Protein AF-A0A7C6J620-F1 (afdb_monomer_lite)

Foldseek 3Di:
DPPPDDPDDDDDDPDQVAAAWWWKWFAAPVRKIKTWTWHGDSVVSHHDRNVRVVVLSVLLRGPDMDTDDTDHDDWDADPVGTPDDDDDGDTDMDIGDQDALLRQLVVQQVFAEAPPAQFDQDAPVNNVVSCVVPNPPQADDVPDGLCVRHRTTYAAFQSSSQNSCVVSVVDDDGAALVRQQVQFDWDPDDDFRWKFAAPVSRGIFTRRDPQKTWGLPGRVRGTHIDHDDNTDTITDGPPDDPPPRVVLVVQLVVQLVLCVVLVHDDPSSRSDCDPVVVVSVVVVLVVQPPVSVVVVVVVVVVVSNND

Structure (mmCIF, N/CA/C/O backbone):
data_AF-A0A7C6J620-F1
#
_entry.id   AF-A0A7C6J620-F1
#
loop_
_atom_site.group_PDB
_atom_site.id
_atom_site.type_symbol
_atom_site.label_atom_id
_atom_site.label_alt_id
_atom_site.label_comp_id
_atom_site.label_asym_id
_atom_site.label_entity_id
_atom_site.label_seq_id
_atom_site.pdbx_PDB_ins_code
_atom_site.Cartn_x
_atom_site.Cartn_y
_atom_site.Cartn_z
_atom_site.occupancy
_atom_site.B_iso_or_equiv
_atom_site.auth_seq_id
_atom_site.auth_comp_id
_atom_site.auth_asym_id
_atom_site.auth_atom_id
_atom_site.pdbx_PDB_model_num
ATOM 1 N N . MET A 1 1 ? -24.737 -9.736 15.164 1.00 38.38 1 MET A N 1
ATOM 2 C CA . MET A 1 1 ? -25.877 -8.857 14.814 1.00 38.38 1 MET A CA 1
ATOM 3 C C . MET A 1 1 ? -26.780 -9.577 13.822 1.00 38.38 1 MET A C 1
ATOM 5 O O . MET A 1 1 ? -26.258 -10.107 12.850 1.00 38.38 1 MET A O 1
ATOM 9 N N . GLN A 1 2 ? -28.098 -9.581 14.028 1.00 28.69 2 GLN A N 1
ATOM 10 C CA . GLN A 1 2 ? -29.083 -10.017 13.026 1.00 28.69 2 GLN A CA 1
ATOM 11 C C . GLN A 1 2 ? -30.143 -8.904 12.913 1.00 28.69 2 GLN A C 1
ATOM 13 O O . GLN A 1 2 ? -30.595 -8.373 13.922 1.00 28.69 2 GLN A O 1
ATOM 18 N N . ASN A 1 3 ? -30.484 -8.471 11.694 1.00 29.95 3 ASN A N 1
ATOM 19 C CA . ASN A 1 3 ? -31.481 -7.413 11.428 1.00 29.95 3 ASN A CA 1
ATOM 20 C C . ASN A 1 3 ? -31.229 -6.042 12.098 1.00 29.95 3 ASN A C 1
ATOM 22 O O . ASN A 1 3 ? -32.171 -5.373 12.518 1.00 29.95 3 ASN A O 1
ATOM 26 N N . GLY A 1 4 ? -29.971 -5.601 12.214 1.00 28.50 4 GLY A N 1
ATOM 27 C CA . GLY A 1 4 ? -29.650 -4.277 12.774 1.00 28.50 4 GLY A CA 1
ATOM 28 C C . GLY A 1 4 ? -29.909 -4.142 14.280 1.00 28.50 4 GLY A C 1
ATOM 29 O O . GLY A 1 4 ? -29.796 -3.046 14.823 1.00 28.50 4 GLY A O 1
ATOM 30 N N . LYS A 1 5 ? -30.221 -5.252 14.961 1.00 33.28 5 LYS A N 1
ATOM 31 C CA . LYS A 1 5 ? -30.246 -5.358 16.418 1.00 33.28 5 LYS A CA 1
ATOM 32 C C . LYS A 1 5 ? -29.046 -6.185 16.880 1.00 33.28 5 LYS A C 1
ATOM 34 O O . LYS A 1 5 ? -28.685 -7.207 16.284 1.00 33.28 5 LYS A O 1
ATOM 39 N N . VAL A 1 6 ? -28.378 -5.695 17.919 1.00 40.16 6 VAL A N 1
ATOM 40 C CA . VAL A 1 6 ? -27.352 -6.455 18.631 1.00 40.16 6 VAL A CA 1
ATOM 41 C C . VAL A 1 6 ? -28.088 -7.324 19.646 1.00 40.16 6 VAL A C 1
ATOM 43 O O . VAL A 1 6 ? -28.459 -6.841 20.711 1.00 40.16 6 VAL A O 1
ATOM 46 N N . ASP A 1 7 ? -28.329 -8.591 19.312 1.00 42.12 7 ASP A N 1
ATOM 47 C CA . ASP A 1 7 ? -28.778 -9.566 20.307 1.00 42.12 7 ASP A CA 1
ATOM 48 C C . ASP A 1 7 ? -27.575 -9.951 21.174 1.00 42.12 7 ASP A C 1
ATOM 50 O O . ASP A 1 7 ? -26.716 -10.744 20.780 1.00 42.12 7 ASP A O 1
ATOM 54 N N . LEU A 1 8 ? -27.475 -9.311 22.340 1.00 44.91 8 LEU A N 1
ATOM 55 C CA . LEU A 1 8 ? -26.492 -9.646 23.365 1.00 44.91 8 LEU A CA 1
ATOM 56 C C . LEU A 1 8 ? -26.997 -10.877 24.124 1.00 44.91 8 LEU A C 1
ATOM 58 O O . LEU A 1 8 ? -27.803 -10.773 25.047 1.00 44.91 8 LEU A O 1
ATOM 62 N N . TYR A 1 9 ? -26.530 -12.057 23.719 1.00 42.34 9 TYR A N 1
ATOM 63 C CA . TYR A 1 9 ? -26.738 -13.286 24.478 1.00 42.34 9 TYR A CA 1
ATOM 64 C C . TYR A 1 9 ? -25.714 -13.348 25.611 1.00 42.34 9 TYR A C 1
ATOM 66 O O . TYR A 1 9 ? -24.535 -13.618 25.389 1.00 42.34 9 TYR A O 1
ATOM 74 N N . TYR A 1 10 ? -26.164 -13.073 26.833 1.00 47.53 10 TYR A N 1
ATOM 75 C CA . TYR A 1 10 ? -25.329 -13.179 28.023 1.00 47.53 10 TYR A CA 1
ATOM 76 C C . TYR A 1 10 ? -25.344 -14.613 28.543 1.00 47.53 10 TYR A C 1
ATOM 78 O O . TYR A 1 10 ? -26.369 -15.096 29.021 1.00 47.53 10 TYR A O 1
ATOM 86 N N . VAL A 1 11 ? -24.191 -15.275 28.505 1.00 41.88 11 VAL A N 1
ATOM 87 C CA . VAL A 1 11 ? -23.954 -16.471 29.312 1.00 41.88 11 VAL A CA 1
ATOM 88 C C . VAL A 1 11 ? -23.074 -16.041 30.480 1.00 41.88 11 VAL A C 1
ATOM 90 O O . VAL A 1 11 ? -21.890 -15.766 30.308 1.00 41.88 11 VAL A O 1
ATOM 93 N N . PHE A 1 12 ? -23.677 -15.887 31.659 1.00 46.41 12 PHE A N 1
ATOM 94 C CA . PHE A 1 12 ? -22.960 -15.471 32.861 1.00 46.41 12 PHE A CA 1
ATOM 95 C C . PHE A 1 12 ? -22.169 -16.643 33.444 1.00 46.41 12 PHE A C 1
ATOM 97 O O . PHE A 1 12 ? -22.751 -17.577 33.991 1.00 46.41 12 PHE A O 1
ATOM 104 N N . PHE A 1 13 ? -20.844 -16.542 33.405 1.00 44.06 13 PHE A N 1
ATOM 105 C CA . PHE A 1 13 ? -19.951 -17.310 34.266 1.00 44.06 13 PHE A CA 1
ATOM 106 C C . PHE A 1 13 ? -19.026 -16.319 34.998 1.00 44.06 13 PHE A C 1
ATOM 108 O O . PHE A 1 13 ? -18.293 -15.573 34.357 1.00 44.06 13 PHE A O 1
ATOM 115 N N . GLY A 1 14 ? -19.073 -16.269 36.336 1.00 57.75 14 GLY A N 1
ATOM 116 C CA . GLY A 1 14 ? -18.131 -15.483 37.157 1.00 57.75 14 GLY A CA 1
ATOM 117 C C . GLY A 1 14 ? -18.431 -13.977 37.321 1.00 57.75 14 GLY A C 1
ATOM 118 O O . GLY A 1 14 ? -19.587 -13.555 37.351 1.00 57.75 14 GLY A O 1
ATOM 119 N N . ASN A 1 15 ? -17.375 -13.162 37.470 1.00 62.78 15 ASN A N 1
ATOM 120 C CA . ASN A 1 15 ? -17.379 -11.751 37.920 1.00 62.78 15 ASN A CA 1
ATOM 121 C C . ASN A 1 15 ? -17.913 -10.717 36.894 1.00 62.78 15 ASN A C 1
ATOM 123 O O . ASN A 1 15 ? -17.435 -9.582 36.836 1.00 62.78 15 ASN A O 1
ATOM 127 N N . GLY A 1 16 ? -18.907 -11.058 36.070 1.00 61.88 16 GLY A N 1
ATOM 128 C CA . GLY A 1 16 ? -19.370 -10.199 34.964 1.00 61.88 16 GLY A CA 1
ATOM 129 C C . GLY A 1 16 ? -19.988 -8.852 35.381 1.00 61.88 16 GLY A C 1
ATOM 130 O O . GLY A 1 16 ? -19.965 -7.894 34.608 1.00 61.88 16 GLY A O 1
ATOM 131 N N . GLY A 1 17 ? -20.519 -8.757 36.606 1.00 72.50 17 GLY A N 1
ATOM 132 C CA . GLY A 1 17 ? -21.096 -7.526 37.169 1.00 72.50 17 GLY A CA 1
ATOM 133 C C . GLY A 1 17 ? -20.099 -6.630 37.910 1.00 72.50 17 GLY A C 1
ATOM 134 O O . GLY A 1 17 ? -20.481 -5.568 38.398 1.00 72.50 17 GLY A O 1
ATOM 135 N N . VAL A 1 18 ? -18.837 -7.048 38.020 1.00 77.56 18 VAL A N 1
ATOM 136 C CA . VAL A 1 18 ? -17.802 -6.334 38.775 1.00 77.56 18 VAL A CA 1
ATOM 137 C C . VAL A 1 18 ? -17.004 -5.442 37.827 1.00 77.56 18 VAL A C 1
ATOM 139 O O . VAL A 1 18 ? -16.615 -5.875 36.739 1.00 77.56 18 VAL A O 1
ATOM 142 N N . LYS A 1 19 ? -16.767 -4.189 38.233 1.00 78.50 19 LYS A N 1
ATOM 143 C CA . LYS A 1 19 ? -15.827 -3.303 37.538 1.00 78.50 19 LYS A CA 1
ATOM 144 C C . LYS A 1 19 ? -14.412 -3.748 37.857 1.00 78.50 19 LYS A C 1
ATOM 146 O O . LYS A 1 19 ? -14.021 -3.685 39.016 1.00 78.50 19 LYS A O 1
ATOM 151 N N . ASP A 1 20 ? -13.704 -4.202 36.834 1.00 77.19 20 ASP A N 1
ATOM 152 C CA . ASP A 1 20 ? -12.364 -4.762 36.965 1.00 77.19 20 ASP A CA 1
ATOM 153 C C . ASP A 1 20 ? -11.560 -4.519 35.677 1.00 77.19 20 ASP A C 1
ATOM 155 O O . ASP A 1 20 ? -12.089 -3.990 34.687 1.00 77.19 20 ASP A O 1
ATOM 159 N N . ALA A 1 21 ? -10.281 -4.889 35.691 1.00 79.44 21 ALA A N 1
ATOM 160 C CA . ALA A 1 21 ? -9.461 -5.004 34.503 1.00 79.44 21 ALA A CA 1
ATOM 161 C C . ALA A 1 21 ? -10.091 -6.008 33.531 1.00 79.44 21 ALA A C 1
ATOM 163 O O . ALA A 1 21 ? -10.629 -7.038 33.948 1.00 79.44 21 ALA A O 1
ATOM 164 N N . ARG A 1 22 ? -10.030 -5.700 32.234 1.00 79.38 22 ARG A N 1
ATOM 165 C CA . ARG A 1 22 ? -10.582 -6.532 31.161 1.00 79.38 22 ARG A CA 1
ATOM 166 C C . ARG A 1 22 ? -9.678 -6.536 29.943 1.00 79.38 22 ARG A C 1
ATOM 168 O O . ARG A 1 22 ? -8.996 -5.555 29.657 1.00 79.38 22 ARG A O 1
ATOM 175 N N . SER A 1 23 ? -9.780 -7.575 29.133 1.00 79.81 23 SER A N 1
ATOM 176 C CA . SER A 1 23 ? -9.292 -7.554 27.760 1.00 79.81 23 SER A CA 1
ATOM 177 C C . SER A 1 23 ? -10.346 -8.069 26.800 1.00 79.81 23 SER A C 1
ATOM 179 O O . SER A 1 23 ? -11.108 -8.969 27.126 1.00 79.81 23 SER A O 1
ATOM 181 N N . ALA A 1 24 ? -10.376 -7.505 25.600 1.00 79.81 24 ALA A N 1
ATOM 182 C CA . ALA A 1 24 ? -11.230 -7.996 24.534 1.00 79.81 24 ALA A CA 1
ATOM 183 C C . ALA A 1 24 ? -10.511 -7.953 23.191 1.00 79.81 24 ALA A C 1
ATOM 185 O O . ALA A 1 24 ? -9.638 -7.114 22.944 1.00 79.81 24 ALA A O 1
ATOM 186 N N . LEU A 1 25 ? -10.918 -8.856 22.309 1.00 79.44 25 LEU A N 1
ATOM 187 C CA . LEU A 1 25 ? -10.550 -8.840 20.904 1.00 79.44 25 LEU A CA 1
ATOM 188 C C . LEU A 1 25 ? -11.814 -8.591 20.090 1.00 79.44 25 LEU A C 1
ATOM 190 O O . LEU A 1 25 ? -12.751 -9.381 20.131 1.00 79.44 25 LEU A O 1
ATOM 194 N N . GLY A 1 26 ? -11.831 -7.479 19.363 1.00 77.56 26 GLY A N 1
ATOM 195 C CA . GLY A 1 26 ? -12.908 -7.083 18.465 1.00 77.56 26 GLY A CA 1
ATOM 196 C C . GLY A 1 26 ? -12.511 -7.215 16.998 1.00 77.56 26 GLY A C 1
ATOM 197 O O . GLY A 1 26 ? -11.345 -7.054 16.645 1.00 77.56 26 GLY A O 1
ATOM 198 N N . GLN A 1 27 ? -13.480 -7.471 16.125 1.00 72.38 27 GLN A N 1
ATOM 199 C CA . GLN A 1 27 ? -13.334 -7.398 14.675 1.00 72.38 27 GLN A CA 1
ATOM 200 C C . GLN A 1 27 ? -14.337 -6.393 14.107 1.00 72.38 27 GLN A C 1
ATOM 202 O O . GLN A 1 27 ? -15.545 -6.525 14.304 1.00 72.38 27 GLN A O 1
ATOM 207 N N . LEU A 1 28 ? -13.833 -5.401 13.376 1.00 73.31 28 LEU A N 1
ATOM 208 C CA . LEU A 1 28 ? -14.648 -4.430 12.646 1.00 73.31 28 LEU A CA 1
ATOM 209 C C . LEU A 1 28 ? -15.177 -5.037 11.340 1.00 73.31 28 LEU A C 1
ATOM 211 O O . LEU A 1 28 ? -14.570 -5.952 10.784 1.00 73.31 28 LEU A O 1
ATOM 215 N N . LYS A 1 29 ? -16.231 -4.441 10.771 1.00 65.81 29 LYS A N 1
ATOM 216 C CA . LYS A 1 29 ? -16.825 -4.841 9.477 1.00 65.81 29 LYS A CA 1
ATOM 217 C C . LYS A 1 29 ? -15.826 -4.966 8.317 1.00 65.81 29 LYS A C 1
ATOM 219 O O . LYS A 1 29 ? -16.028 -5.730 7.379 1.00 65.81 29 LYS A O 1
ATOM 224 N N . ASN A 1 30 ? -14.740 -4.196 8.352 1.00 57.34 30 ASN A N 1
ATOM 225 C CA . ASN A 1 30 ? -13.685 -4.235 7.335 1.00 57.34 30 ASN A CA 1
ATOM 226 C C . ASN A 1 30 ? -12.605 -5.3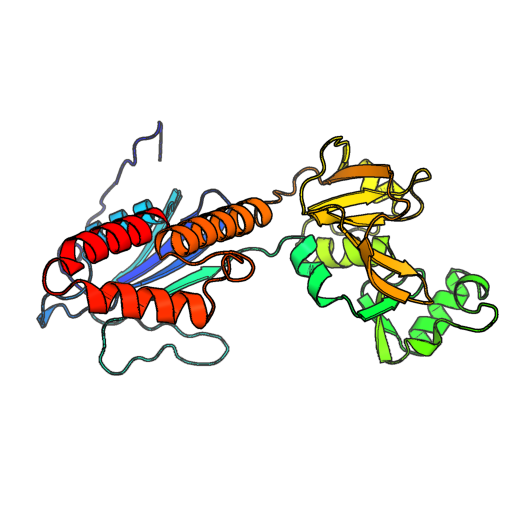05 7.586 1.00 57.34 30 ASN A C 1
ATOM 228 O O . ASN A 1 30 ? -11.597 -5.329 6.880 1.00 57.34 30 ASN A O 1
ATOM 232 N N . GLY A 1 31 ? -12.790 -6.161 8.592 1.00 59.72 31 GLY A N 1
ATOM 233 C CA . GLY A 1 31 ? -11.859 -7.218 8.974 1.00 59.72 31 GLY A CA 1
ATOM 234 C C . GLY A 1 31 ? -10.687 -6.757 9.843 1.00 59.72 31 GLY A C 1
ATOM 235 O O . GLY A 1 31 ? -9.858 -7.592 10.206 1.00 59.72 31 GLY A O 1
ATOM 236 N N . ASN A 1 32 ? -10.596 -5.469 10.195 1.00 66.81 32 ASN A N 1
ATOM 237 C CA . ASN A 1 32 ? -9.590 -4.992 11.145 1.00 66.81 32 ASN A CA 1
ATOM 238 C C . ASN A 1 32 ? -9.834 -5.595 12.527 1.00 66.81 32 ASN A C 1
ATOM 240 O O . ASN A 1 32 ? -10.980 -5.719 12.960 1.00 66.81 32 ASN A O 1
ATOM 244 N N . ILE A 1 33 ? -8.744 -5.908 13.223 1.00 70.44 33 ILE A N 1
ATOM 245 C CA . ILE A 1 33 ? -8.779 -6.453 14.576 1.00 70.44 33 ILE A CA 1
ATOM 246 C C . ILE A 1 33 ? -8.432 -5.342 15.561 1.00 70.44 33 ILE A C 1
ATOM 248 O O . ILE A 1 33 ? -7.454 -4.612 15.378 1.00 70.44 33 ILE A O 1
ATOM 252 N N . VAL A 1 34 ? -9.236 -5.220 16.607 1.00 71.62 34 VAL A N 1
ATOM 253 C CA . VAL A 1 34 ? -9.047 -4.276 17.701 1.00 71.62 34 VAL A CA 1
ATOM 254 C C . VAL A 1 34 ? -8.702 -5.071 18.950 1.00 71.62 34 VAL A C 1
ATOM 256 O O . VAL A 1 34 ? -9.470 -5.932 19.369 1.00 71.62 34 VAL A O 1
ATOM 259 N N . PHE A 1 35 ? -7.550 -4.782 19.545 1.00 74.56 35 PHE A N 1
ATOM 260 C CA . PHE A 1 35 ? -7.199 -5.283 20.870 1.00 74.56 35 PHE A CA 1
ATOM 261 C C . PHE A 1 35 ? -7.526 -4.209 21.894 1.00 74.56 35 PHE A C 1
ATOM 263 O O . PHE A 1 35 ? -7.050 -3.074 21.786 1.00 74.56 35 PHE A O 1
ATOM 270 N N . ILE A 1 36 ? -8.337 -4.583 22.872 1.00 74.31 36 ILE A N 1
ATOM 271 C CA . ILE A 1 36 ? -8.804 -3.712 23.939 1.00 74.31 36 ILE A CA 1
ATOM 272 C C . ILE A 1 36 ? -8.219 -4.239 25.237 1.00 74.31 36 ILE A C 1
ATOM 274 O O . ILE A 1 36 ? -8.373 -5.415 25.559 1.00 74.31 36 ILE A O 1
ATOM 278 N N . THR A 1 37 ? -7.571 -3.358 25.989 1.00 75.12 37 THR A N 1
ATOM 279 C CA . THR A 1 37 ? -7.190 -3.621 27.376 1.00 75.12 37 THR A CA 1
ATOM 280 C C . THR A 1 37 ? -7.729 -2.506 28.252 1.00 75.12 37 THR A C 1
ATOM 282 O O . THR A 1 37 ? -7.443 -1.327 28.028 1.00 75.12 37 THR A O 1
ATOM 285 N N . VAL A 1 38 ? -8.516 -2.900 29.240 1.00 72.06 38 VAL A N 1
ATOM 286 C CA . VAL A 1 38 ? -9.090 -2.067 30.283 1.00 72.06 38 VAL A CA 1
ATOM 287 C C . VAL A 1 38 ? -8.305 -2.353 31.548 1.00 72.06 38 VAL A C 1
ATOM 289 O O . VAL A 1 38 ? -8.227 -3.490 32.001 1.00 72.06 38 VAL A O 1
ATOM 292 N N . GLU A 1 39 ? -7.719 -1.317 32.118 1.00 73.00 39 GLU A N 1
ATOM 293 C CA . GLU A 1 39 ? -7.186 -1.387 33.469 1.00 73.00 39 GLU A CA 1
ATOM 294 C C . GLU A 1 39 ? -8.341 -1.269 34.470 1.00 73.00 39 GLU A C 1
ATOM 296 O O . GLU A 1 39 ? -9.301 -0.528 34.241 1.00 73.00 39 GLU A O 1
ATOM 301 N N . GLY A 1 40 ? -8.256 -1.985 35.583 1.00 69.62 40 GLY A N 1
ATOM 302 C CA . GLY A 1 40 ? -9.257 -1.933 36.634 1.00 69.62 40 GLY A CA 1
ATOM 303 C C . GLY A 1 40 ? -8.779 -2.615 37.904 1.00 69.62 40 GLY A C 1
ATOM 304 O O . GLY A 1 40 ? -7.707 -3.215 37.940 1.00 69.62 40 GLY A O 1
ATOM 305 N N . ASP A 1 41 ? -9.563 -2.425 38.952 1.00 69.62 41 ASP A N 1
ATOM 306 C CA . ASP A 1 41 ? -9.282 -2.862 40.312 1.00 69.62 41 ASP A CA 1
ATOM 307 C C . ASP A 1 41 ? -10.639 -3.065 40.989 1.00 69.62 41 ASP A C 1
ATOM 309 O O . ASP A 1 41 ? -11.353 -2.092 41.283 1.00 69.62 41 ASP A O 1
ATOM 313 N N . ASP A 1 42 ? -11.013 -4.326 41.192 1.00 66.38 42 ASP A N 1
ATOM 314 C CA . ASP A 1 42 ? -12.280 -4.711 41.809 1.00 66.38 42 ASP A CA 1
ATOM 315 C C . ASP A 1 42 ? -12.414 -4.179 43.247 1.00 66.38 42 ASP A C 1
ATOM 317 O O . ASP A 1 42 ? -13.511 -3.788 43.663 1.00 66.38 42 ASP A O 1
ATOM 321 N N . THR A 1 43 ? -11.298 -4.023 43.967 1.00 70.44 43 THR A N 1
ATOM 322 C CA . THR A 1 43 ? -11.262 -3.458 45.324 1.00 70.44 43 THR A CA 1
ATOM 323 C C . THR A 1 43 ? -11.604 -1.967 45.345 1.00 70.44 43 THR A C 1
ATOM 325 O O . THR A 1 43 ? -12.223 -1.479 46.294 1.00 70.44 43 THR A O 1
ATOM 328 N N . LYS A 1 44 ? -11.273 -1.237 44.272 1.00 69.94 44 LYS A N 1
ATOM 329 C CA . LYS A 1 44 ? -11.579 0.197 44.108 1.00 69.94 44 LYS A CA 1
ATOM 330 C C . LYS A 1 44 ? -12.796 0.459 43.222 1.00 69.94 44 LYS A C 1
ATOM 332 O O . LYS A 1 44 ? -13.133 1.623 42.993 1.00 69.94 44 LYS A O 1
ATOM 337 N N . LYS A 1 45 ? -13.465 -0.594 42.733 1.00 72.19 45 LYS A N 1
ATOM 338 C CA . LYS A 1 45 ? -14.570 -0.526 41.758 1.00 72.19 45 LYS A CA 1
ATOM 339 C C . LYS A 1 45 ? -14.192 0.248 40.485 1.00 72.19 45 LYS A C 1
ATOM 341 O O . LYS A 1 45 ? -15.019 0.974 39.926 1.00 72.19 45 LYS A O 1
ATOM 346 N N . GLN A 1 46 ? -12.942 0.125 40.042 1.00 74.50 46 GLN A N 1
ATOM 347 C CA . GLN A 1 46 ? -12.420 0.768 38.833 1.00 74.50 46 GLN A CA 1
ATOM 348 C C . GLN A 1 46 ? -12.315 -0.245 37.690 1.00 74.50 46 GLN A C 1
ATOM 350 O O . GLN A 1 46 ? -12.068 -1.421 37.925 1.00 74.50 46 GLN A O 1
ATOM 355 N N . GLY A 1 47 ? -12.497 0.207 36.448 1.00 75.62 47 GLY A N 1
ATOM 356 C CA . GLY A 1 47 ? -12.489 -0.645 35.255 1.00 75.62 47 GLY A CA 1
ATOM 357 C C . GLY A 1 47 ? -13.864 -0.758 34.604 1.00 75.62 47 GLY A C 1
ATOM 358 O O . GLY A 1 47 ? -14.686 0.158 34.711 1.00 75.62 47 GLY A O 1
ATOM 359 N N . MET A 1 48 ? -14.110 -1.871 33.916 1.00 80.50 48 MET A N 1
ATOM 360 C CA . MET A 1 48 ? -15.372 -2.134 33.222 1.00 80.50 48 MET A CA 1
ATOM 361 C C . MET A 1 48 ? -15.993 -3.443 33.695 1.00 80.50 48 MET A C 1
ATOM 363 O O . MET A 1 48 ? -15.314 -4.449 33.919 1.00 80.50 48 MET A O 1
ATOM 367 N N . THR A 1 49 ? -17.314 -3.435 33.815 1.00 82.25 49 THR A N 1
ATOM 368 C CA . THR A 1 49 ? -18.100 -4.672 33.794 1.00 82.25 49 THR A CA 1
ATOM 369 C C . THR A 1 49 ? -18.005 -5.327 32.412 1.00 82.25 49 THR A C 1
ATOM 371 O O . THR A 1 49 ? -17.741 -4.646 31.417 1.00 82.25 49 THR A O 1
ATOM 374 N N . SER A 1 50 ? -18.286 -6.631 32.302 1.00 76.81 50 SER A N 1
ATOM 375 C CA . SER A 1 50 ? -18.324 -7.299 30.986 1.00 76.81 50 SER A CA 1
ATOM 376 C C . SER A 1 50 ? -19.369 -6.665 30.053 1.00 76.81 50 SER A C 1
ATOM 378 O O . SER A 1 50 ? -19.197 -6.650 28.837 1.00 76.81 50 SER A O 1
ATOM 380 N N . LYS A 1 51 ? -20.434 -6.072 30.614 1.00 78.69 51 LYS A N 1
ATOM 381 C CA . LYS A 1 51 ? -21.435 -5.317 29.851 1.00 78.69 51 LYS A CA 1
ATOM 382 C C . LYS A 1 51 ? -20.877 -4.003 29.295 1.00 78.69 51 LYS A C 1
ATOM 384 O O . LYS A 1 51 ? -21.031 -3.754 28.105 1.00 78.69 51 LYS A O 1
ATOM 389 N N . GLU A 1 52 ? -20.209 -3.200 30.122 1.00 79.69 52 GLU A N 1
ATOM 390 C CA . GLU A 1 52 ? -19.578 -1.944 29.681 1.00 79.69 52 GLU A CA 1
ATOM 391 C C . GLU A 1 52 ? -18.475 -2.206 28.640 1.00 79.69 52 GLU A C 1
ATOM 393 O O . GLU A 1 52 ? -18.351 -1.456 27.675 1.00 79.69 52 GLU A O 1
ATOM 398 N N . LEU A 1 53 ? -17.722 -3.305 28.779 1.00 77.94 53 LEU A N 1
ATOM 399 C CA . LEU A 1 53 ? -16.742 -3.740 27.779 1.00 77.94 53 LEU A CA 1
ATOM 400 C C . LEU A 1 53 ? -17.408 -4.107 26.445 1.00 77.94 53 LEU A C 1
ATOM 402 O O . LEU A 1 53 ? -16.925 -3.703 25.387 1.00 77.94 53 LEU A O 1
ATOM 406 N N . ALA A 1 54 ? -18.520 -4.846 26.479 1.00 73.75 54 ALA A N 1
ATOM 407 C CA . ALA A 1 54 ? -19.274 -5.199 25.277 1.00 73.75 54 ALA A CA 1
ATOM 408 C C . ALA A 1 54 ? -19.856 -3.956 24.581 1.00 73.75 54 ALA A C 1
ATOM 410 O O . ALA A 1 54 ? -19.725 -3.811 23.366 1.00 73.75 54 ALA A O 1
ATOM 411 N N . GLU A 1 55 ? -20.440 -3.028 25.343 1.00 77.00 55 GLU A N 1
ATOM 412 C CA . GLU A 1 55 ? -20.939 -1.743 24.833 1.00 77.00 55 GLU A CA 1
ATOM 413 C C . GLU A 1 55 ? -19.806 -0.904 24.227 1.00 77.00 55 GLU A C 1
ATOM 415 O O . GLU A 1 55 ? -19.970 -0.319 23.154 1.00 77.00 55 GLU A O 1
ATOM 420 N N . PHE A 1 56 ? -18.626 -0.913 24.852 1.00 75.88 56 PHE A N 1
ATOM 421 C CA . PHE A 1 56 ? -17.439 -0.265 24.309 1.00 75.88 56 PHE A CA 1
ATOM 422 C C . PHE A 1 56 ? -16.990 -0.899 22.982 1.00 75.88 56 PHE A C 1
ATOM 424 O O . PHE A 1 56 ? -16.757 -0.173 22.016 1.00 75.88 56 PHE A O 1
ATOM 431 N N . CYS A 1 57 ? -16.951 -2.232 22.873 1.00 68.81 57 CYS A N 1
ATOM 432 C CA . CYS A 1 57 ? -16.648 -2.920 21.610 1.00 68.81 57 CYS A CA 1
ATOM 433 C C . CYS A 1 57 ? -17.636 -2.545 20.491 1.00 68.81 57 CYS A C 1
ATOM 435 O O . CYS A 1 57 ? -17.220 -2.304 19.357 1.00 68.81 57 CYS A O 1
ATOM 437 N N . VAL A 1 58 ? -18.934 -2.451 20.808 1.00 73.19 58 VAL A N 1
ATOM 438 C CA . VAL A 1 58 ? -19.969 -2.008 19.858 1.00 73.19 58 VAL A CA 1
ATOM 439 C C . VAL A 1 58 ? -19.748 -0.552 19.445 1.00 73.19 58 VAL A C 1
ATOM 441 O O . VAL A 1 58 ? -19.859 -0.246 18.260 1.00 73.19 58 VAL A O 1
ATOM 444 N N . SER A 1 59 ? -19.384 0.331 20.386 1.00 72.12 59 SER A N 1
ATOM 445 C CA . SER A 1 59 ? -19.090 1.743 20.091 1.00 72.12 59 SER A CA 1
ATOM 446 C C . SER A 1 59 ? -17.911 1.921 19.133 1.00 72.12 59 SER A C 1
ATOM 448 O O . SER A 1 59 ? -17.957 2.805 18.292 1.00 72.12 59 SER A O 1
ATOM 450 N N . LEU A 1 60 ? -16.924 1.019 19.184 1.00 65.50 60 LEU A N 1
ATOM 451 C CA . LEU A 1 60 ? -15.792 0.974 18.251 1.00 65.50 60 LEU A CA 1
ATOM 452 C C . LEU A 1 60 ? -16.156 0.391 16.871 1.00 65.50 60 LEU A C 1
ATOM 454 O O . LEU A 1 60 ? -15.295 0.263 16.004 1.00 65.50 60 LEU A O 1
ATOM 458 N N . GLY A 1 61 ? -17.408 -0.031 16.665 1.00 72.50 61 GLY A N 1
ATOM 459 C CA . GLY A 1 61 ? -17.879 -0.634 15.417 1.00 72.50 61 GLY A CA 1
ATOM 460 C C . GLY A 1 61 ? -17.524 -2.115 15.249 1.00 72.50 61 GLY A C 1
ATOM 461 O O . GLY A 1 61 ? -17.486 -2.605 14.114 1.00 72.50 61 GLY A O 1
ATOM 462 N N . CYS A 1 62 ? -17.249 -2.841 16.339 1.00 70.50 62 CYS A N 1
ATOM 463 C CA . CYS A 1 62 ? -17.001 -4.281 16.268 1.00 70.50 62 CYS A CA 1
ATOM 464 C C . CYS A 1 62 ? -18.287 -5.032 15.881 1.00 70.50 62 CYS A C 1
ATOM 466 O O . CYS A 1 62 ? -19.314 -4.910 16.548 1.00 70.50 62 CYS A O 1
ATOM 468 N N . GLU A 1 63 ? -18.230 -5.844 14.822 1.00 72.56 63 GLU A N 1
ATOM 469 C CA . GLU A 1 63 ? -19.304 -6.785 14.463 1.00 72.56 63 GLU A CA 1
ATOM 470 C C . GLU A 1 63 ? -19.228 -8.067 15.301 1.00 72.56 63 GLU A C 1
ATOM 47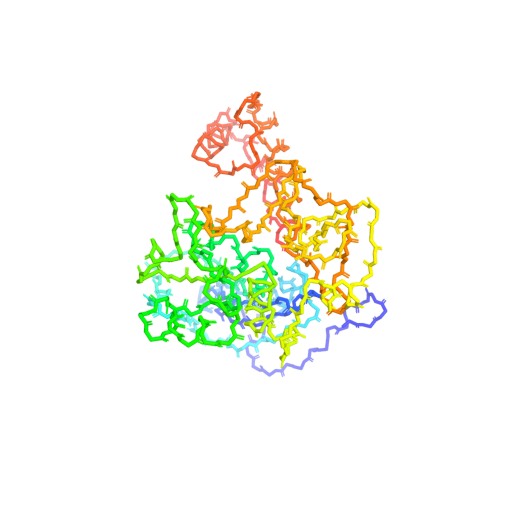2 O O . GLU A 1 63 ? -20.258 -8.674 15.609 1.00 72.56 63 GLU A O 1
ATOM 477 N N . PHE A 1 64 ? -18.008 -8.431 15.709 1.00 68.06 64 PHE A N 1
ATOM 478 C CA . PHE A 1 64 ? -17.704 -9.539 16.607 1.00 68.06 64 PHE A CA 1
ATOM 479 C C . PHE A 1 64 ? -16.739 -9.060 17.685 1.00 68.06 64 PHE A C 1
ATOM 481 O O . PHE A 1 64 ? -15.809 -8.313 17.388 1.00 68.06 64 PHE A O 1
ATOM 488 N N . ALA A 1 65 ? -16.935 -9.498 18.923 1.00 76.06 65 ALA A N 1
ATOM 489 C CA . ALA A 1 65 ? -15.968 -9.298 19.990 1.00 76.06 65 ALA A CA 1
ATOM 490 C C . ALA A 1 65 ? -15.987 -10.496 20.938 1.00 76.06 65 ALA A C 1
ATOM 492 O O . ALA A 1 65 ? -17.053 -11.055 21.200 1.00 76.06 65 ALA A O 1
ATOM 493 N N . CYS A 1 66 ? -14.820 -10.884 21.442 1.00 72.25 66 CYS A N 1
ATOM 494 C CA . CYS A 1 66 ? -14.697 -11.841 22.531 1.00 72.25 66 CYS A CA 1
ATOM 495 C C . CYS A 1 66 ? -14.065 -11.167 23.749 1.00 72.25 66 CYS A C 1
ATOM 497 O O . CYS A 1 66 ? -13.056 -10.471 23.625 1.00 72.25 66 CYS A O 1
ATOM 499 N N . ASP A 1 67 ? -14.684 -11.382 24.910 1.00 74.69 67 ASP A N 1
ATOM 500 C CA . ASP A 1 67 ? -14.067 -11.124 26.211 1.00 74.69 67 ASP A CA 1
ATOM 501 C C . ASP A 1 67 ? -12.955 -12.165 26.402 1.00 74.69 67 ASP A C 1
ATOM 503 O O . ASP A 1 67 ? -13.163 -13.351 26.128 1.00 74.69 67 ASP A O 1
ATOM 507 N N . CYS A 1 68 ? -11.760 -11.713 26.765 1.00 74.12 68 CYS A N 1
ATOM 508 C CA . CYS A 1 68 ? -10.577 -12.558 26.877 1.00 74.12 68 CYS A CA 1
ATOM 509 C C . CYS A 1 68 ? -10.312 -12.882 28.349 1.00 74.12 68 CYS A C 1
ATOM 511 O O . CYS A 1 68 ? -10.601 -13.984 28.802 1.00 74.12 68 CYS A O 1
ATOM 513 N N . ASP A 1 69 ? -9.767 -11.917 29.086 1.00 69.75 69 ASP A N 1
ATOM 514 C CA . ASP A 1 69 ? -9.452 -12.033 30.509 1.00 69.75 69 ASP A CA 1
ATOM 515 C C . ASP A 1 69 ? -10.170 -10.939 31.296 1.00 69.75 69 ASP A C 1
ATOM 517 O O . ASP A 1 69 ? -10.277 -9.799 30.832 1.00 69.75 69 ASP A O 1
ATOM 521 N N . GLY A 1 70 ? -10.628 -11.277 32.497 1.00 60.75 70 GLY A N 1
ATOM 522 C CA . GLY A 1 70 ? -11.265 -10.334 33.396 1.00 60.75 70 GLY A CA 1
ATOM 523 C C . GLY A 1 70 ? -11.398 -10.887 34.809 1.00 60.75 70 GLY A C 1
ATOM 524 O O . GLY A 1 70 ? -12.125 -11.855 35.032 1.00 60.75 70 GLY A O 1
ATOM 525 N N . GLY A 1 71 ? -10.714 -10.261 35.766 1.00 56.81 71 GLY A N 1
ATOM 526 C CA . GLY A 1 71 ? -10.641 -10.778 37.136 1.00 56.81 71 GLY A CA 1
ATOM 527 C C . GLY A 1 71 ? -9.400 -10.378 37.942 1.00 56.81 71 GLY A C 1
ATOM 528 O O . GLY A 1 71 ? -8.978 -11.165 38.785 1.00 56.81 71 GLY A O 1
ATOM 529 N N . GLY A 1 72 ? -8.786 -9.218 37.674 1.00 55.16 72 GLY A N 1
ATOM 530 C CA . GLY A 1 72 ? -7.726 -8.667 38.533 1.00 55.16 72 GLY A CA 1
ATOM 531 C C . GLY A 1 72 ? -6.346 -8.465 37.899 1.00 55.16 72 GLY A C 1
ATOM 532 O O . GLY A 1 72 ? -5.429 -8.015 38.583 1.00 55.16 72 GLY A O 1
ATOM 533 N N . SER A 1 73 ? -6.135 -8.778 36.614 1.00 57.75 73 SER A N 1
ATOM 534 C CA . SER A 1 73 ? -4.875 -8.483 35.905 1.00 57.75 73 SER A CA 1
ATOM 535 C C . SER A 1 73 ? -5.072 -8.480 34.389 1.00 57.75 73 SER A C 1
ATOM 537 O O . SER A 1 73 ? -5.622 -9.413 33.833 1.00 57.75 73 SER A O 1
ATOM 539 N N . THR A 1 74 ? -4.596 -7.463 33.674 1.00 56.56 74 THR A N 1
ATOM 540 C CA . THR A 1 74 ? -4.485 -7.509 32.206 1.00 56.56 74 THR A CA 1
ATOM 541 C C . THR A 1 74 ? -3.220 -6.764 31.798 1.00 56.56 74 THR A C 1
ATOM 543 O O . THR A 1 74 ? -3.038 -5.605 32.160 1.00 56.56 74 THR A O 1
ATOM 546 N N . ALA A 1 75 ? -2.337 -7.419 31.041 1.00 55.09 75 ALA A N 1
ATOM 547 C CA . ALA A 1 75 ? -1.103 -6.826 30.533 1.00 55.09 75 ALA A CA 1
ATOM 548 C C . ALA A 1 75 ? -0.977 -7.059 29.023 1.00 55.09 75 ALA A C 1
ATOM 550 O O . ALA A 1 75 ? -1.171 -8.174 28.539 1.00 55.09 75 ALA A O 1
ATOM 551 N N . CYS A 1 76 ? -0.614 -6.016 28.272 1.00 53.72 76 CYS A N 1
ATOM 552 C CA . CYS A 1 76 ? -0.349 -6.115 26.838 1.00 53.72 76 CYS A CA 1
ATOM 553 C C . CYS A 1 76 ? 1.163 -6.113 26.572 1.00 53.72 76 CYS A C 1
ATOM 555 O O . CYS A 1 76 ? 1.898 -5.242 27.045 1.00 53.72 76 CYS A O 1
ATOM 557 N N . ARG A 1 77 ? 1.644 -7.085 25.791 1.00 48.41 77 ARG A N 1
ATOM 558 C CA . ARG A 1 77 ? 3.047 -7.192 25.370 1.00 48.41 77 ARG A CA 1
ATOM 559 C C . ARG A 1 77 ? 3.143 -6.997 23.861 1.00 48.41 77 ARG A C 1
ATOM 561 O O . ARG A 1 77 ? 2.551 -7.756 23.101 1.00 48.41 77 ARG A O 1
ATOM 568 N N . SER A 1 78 ? 3.928 -6.014 23.430 1.00 52.81 78 SER A N 1
ATOM 569 C CA . SER A 1 78 ? 4.309 -5.848 22.025 1.00 52.81 78 SER A CA 1
ATOM 570 C C . SER A 1 78 ? 5.653 -6.537 21.747 1.00 52.81 78 SER A C 1
ATOM 572 O O . SER A 1 78 ? 6.381 -6.905 22.673 1.00 52.81 78 SER A O 1
ATOM 574 N N . LYS A 1 79 ? 6.010 -6.709 20.466 1.00 38.16 79 LYS A N 1
ATOM 575 C CA . LYS A 1 79 ? 7.315 -7.266 20.061 1.00 38.16 79 LYS A CA 1
ATOM 576 C C . LYS A 1 79 ? 8.496 -6.440 20.597 1.00 38.16 79 LYS A C 1
ATOM 578 O O . LYS A 1 79 ? 9.544 -7.015 20.877 1.00 38.16 79 LYS A O 1
ATOM 583 N N . ASP A 1 80 ? 8.294 -5.136 20.785 1.00 44.47 80 ASP A N 1
ATOM 584 C CA . ASP A 1 80 ? 9.329 -4.183 21.193 1.00 44.47 80 ASP A CA 1
ATOM 585 C C . ASP A 1 80 ? 9.343 -3.920 22.715 1.00 44.47 80 ASP A C 1
ATOM 587 O O . ASP A 1 80 ? 10.131 -3.109 23.194 1.00 44.47 80 ASP A O 1
ATOM 591 N N . GLY A 1 81 ? 8.505 -4.617 23.499 1.00 47.72 81 GLY A N 1
ATOM 592 C CA . GLY A 1 81 ? 8.505 -4.531 24.964 1.00 47.72 81 GLY A CA 1
ATOM 593 C C . GLY A 1 81 ? 7.124 -4.634 25.615 1.00 47.72 81 GLY A C 1
ATOM 594 O O . GLY A 1 81 ? 6.104 -4.857 24.955 1.00 47.72 81 GLY A O 1
ATOM 595 N N . TYR A 1 82 ? 7.096 -4.475 26.940 1.00 47.19 82 TYR A N 1
ATOM 596 C CA . TYR A 1 82 ? 5.855 -4.393 27.709 1.00 47.19 82 TYR A CA 1
ATOM 597 C C . TYR A 1 82 ? 5.164 -3.046 27.484 1.00 47.19 82 TYR A C 1
ATOM 599 O O . TYR A 1 82 ? 5.808 -2.002 27.561 1.00 47.19 82 TYR A O 1
ATOM 607 N N . ILE A 1 83 ? 3.839 -3.062 27.340 1.00 52.16 83 ILE A N 1
ATOM 608 C CA . ILE A 1 83 ? 3.014 -1.919 27.735 1.00 52.16 83 ILE A CA 1
ATOM 609 C C . ILE A 1 83 ? 2.769 -2.106 29.240 1.00 52.16 83 ILE A C 1
ATOM 611 O O . ILE A 1 83 ? 1.720 -2.582 29.661 1.00 52.16 83 ILE A O 1
ATOM 615 N N . TYR A 1 84 ? 3.807 -1.864 30.048 1.00 45.81 84 TYR A N 1
ATOM 616 C CA . TYR A 1 84 ? 3.715 -1.877 31.509 1.00 45.81 84 TYR A CA 1
ATOM 617 C C . TYR A 1 84 ? 3.526 -0.442 31.991 1.00 45.81 84 TYR A C 1
ATOM 619 O O . TYR A 1 84 ? 4.325 0.431 31.652 1.00 45.81 84 TYR A O 1
ATOM 627 N N . ASN A 1 85 ? 2.476 -0.199 32.772 1.00 44.47 85 ASN A N 1
ATOM 628 C CA . ASN A 1 85 ? 2.132 1.121 33.281 1.00 44.47 85 ASN A CA 1
ATOM 629 C C . ASN A 1 85 ? 2.059 1.080 34.812 1.00 44.47 85 ASN A C 1
ATOM 631 O O . ASN A 1 85 ? 1.142 0.500 35.384 1.00 44.47 85 ASN A O 1
ATOM 635 N N . GLN A 1 86 ? 3.040 1.690 35.480 1.00 42.28 86 GLN A N 1
ATOM 636 C CA . GLN A 1 86 ? 3.016 1.899 36.929 1.00 42.28 86 GLN A CA 1
ATOM 637 C C . GLN A 1 86 ? 2.245 3.182 37.289 1.00 42.28 86 GLN A C 1
ATOM 639 O O . GLN A 1 86 ? 2.840 4.192 37.664 1.00 42.28 86 GLN A O 1
ATOM 644 N N . GLY A 1 87 ? 0.911 3.117 37.246 1.00 40.91 87 GLY A N 1
ATOM 645 C CA . GLY A 1 87 ? 0.076 3.936 38.134 1.00 40.91 87 GLY A CA 1
ATOM 646 C C . GLY A 1 87 ? -0.656 5.145 37.546 1.00 40.91 87 GLY A C 1
ATOM 647 O O . GLY A 1 87 ? -0.819 6.135 38.260 1.00 40.91 87 GLY A O 1
ATOM 648 N N . ARG A 1 88 ? -1.146 5.100 36.299 1.00 43.62 88 ARG A N 1
ATOM 649 C CA . ARG A 1 88 ? -2.141 6.073 35.787 1.00 43.62 88 ARG A CA 1
ATOM 650 C C . ARG A 1 88 ? -3.079 5.426 34.775 1.00 43.62 88 ARG A C 1
ATOM 652 O O . ARG A 1 88 ? -2.607 4.695 33.922 1.00 43.62 88 ARG A O 1
ATOM 659 N N . ALA A 1 89 ? -4.362 5.783 34.793 1.00 36.28 89 ALA A N 1
ATOM 660 C CA . ALA A 1 89 ? -5.350 5.229 33.869 1.00 36.28 89 ALA A CA 1
ATOM 661 C C . ALA A 1 89 ? -5.006 5.524 32.396 1.00 36.28 89 ALA A C 1
ATOM 663 O O . ALA A 1 89 ? -4.996 6.683 31.974 1.00 36.28 89 ALA A O 1
ATOM 664 N N . ILE A 1 90 ? -4.782 4.471 31.605 1.00 40.91 90 ILE A N 1
ATOM 665 C CA . ILE A 1 90 ? -4.741 4.541 30.139 1.00 40.91 90 ILE A CA 1
ATOM 666 C C . ILE A 1 90 ? -5.563 3.376 29.580 1.00 40.91 90 ILE A C 1
ATOM 668 O O . ILE A 1 90 ? -5.111 2.234 29.566 1.00 40.91 90 ILE A O 1
ATOM 672 N N . ALA A 1 91 ? -6.753 3.665 29.050 1.00 47.06 91 ALA A N 1
ATOM 673 C CA . ALA A 1 91 ? -7.419 2.737 28.141 1.00 47.06 91 ALA A CA 1
ATOM 674 C C . ALA A 1 91 ? -6.628 2.723 26.824 1.00 47.06 91 ALA A C 1
ATOM 676 O O . ALA A 1 91 ? -6.620 3.712 26.090 1.00 47.06 91 ALA A O 1
ATOM 677 N N . SER A 1 92 ? -5.919 1.628 26.553 1.00 45.31 92 SER A N 1
ATOM 678 C CA . SER A 1 92 ? -5.120 1.476 25.334 1.00 45.31 92 SER A CA 1
ATOM 679 C C . SER A 1 92 ? -5.880 0.624 24.322 1.00 45.31 92 SER A C 1
ATOM 681 O O . SER A 1 92 ? -6.310 -0.485 24.638 1.00 45.31 92 SER A O 1
ATOM 683 N N . ALA A 1 93 ? -6.037 1.137 23.102 1.00 47.66 93 ALA A N 1
ATOM 684 C CA . ALA A 1 93 ? -6.571 0.394 21.967 1.00 47.66 93 ALA A CA 1
ATOM 685 C C . ALA A 1 93 ? -5.467 0.223 20.919 1.00 47.66 93 ALA A C 1
ATOM 687 O O . ALA A 1 93 ? -4.881 1.204 20.458 1.00 47.66 93 ALA A O 1
ATOM 688 N N . MET A 1 94 ? -5.184 -1.021 20.535 1.00 47.09 94 MET A N 1
ATOM 689 C CA . MET A 1 94 ? -4.281 -1.324 19.426 1.00 47.09 94 MET A CA 1
ATOM 690 C C . MET A 1 94 ? -5.108 -1.797 18.235 1.00 47.09 94 MET A C 1
ATOM 692 O O . MET A 1 94 ? -5.736 -2.854 18.279 1.00 47.09 94 MET A O 1
ATOM 696 N N . VAL A 1 95 ? -5.091 -1.012 17.159 1.00 52.16 95 VAL A N 1
ATOM 697 C CA . VAL A 1 95 ? -5.757 -1.361 15.901 1.00 52.16 95 VAL A CA 1
ATOM 698 C C . VAL A 1 95 ? -4.757 -2.052 14.986 1.00 52.16 95 VAL A C 1
ATOM 700 O O . VAL A 1 95 ? -3.779 -1.451 14.536 1.00 52.16 95 VAL A O 1
ATOM 703 N N . VAL A 1 96 ? -5.028 -3.314 14.670 1.00 54.34 96 VAL A N 1
ATOM 704 C CA . VAL A 1 96 ? -4.293 -4.072 13.662 1.00 54.34 96 VAL A CA 1
ATOM 705 C C . VAL A 1 96 ? -5.126 -4.096 12.391 1.00 54.34 96 VAL A C 1
ATOM 707 O O . VAL A 1 96 ? -6.219 -4.658 12.339 1.00 54.34 96 VAL A O 1
ATOM 710 N N . ARG A 1 97 ? -4.590 -3.485 11.336 1.00 66.50 97 ARG A N 1
ATOM 711 C CA . ARG A 1 97 ? -5.201 -3.494 10.008 1.00 66.50 97 ARG A CA 1
ATOM 712 C C . ARG A 1 97 ? -4.244 -4.033 8.967 1.00 66.50 97 ARG A C 1
ATOM 714 O O . ARG A 1 97 ? -3.027 -3.845 9.051 1.00 66.50 97 ARG A O 1
ATOM 721 N N . LYS A 1 98 ? -4.811 -4.631 7.927 1.00 66.56 98 LYS A N 1
ATOM 722 C CA . LYS A 1 98 ? -4.054 -4.987 6.733 1.00 66.56 98 LYS A CA 1
ATOM 723 C C . LYS A 1 98 ? -3.644 -3.704 6.005 1.00 66.56 98 LYS A C 1
ATOM 725 O O . LYS A 1 98 ? -4.449 -2.786 5.833 1.00 66.56 98 LYS A O 1
ATOM 730 N N . LYS A 1 99 ? -2.378 -3.618 5.595 1.00 72.06 99 LYS A N 1
ATOM 731 C CA . LYS A 1 99 ? -1.931 -2.539 4.706 1.00 72.06 99 LYS A CA 1
ATOM 732 C C . LYS A 1 99 ? -2.611 -2.694 3.348 1.00 72.06 99 LYS A C 1
ATOM 734 O O . LYS A 1 99 ? -2.798 -3.810 2.870 1.00 72.06 99 LYS A O 1
ATOM 739 N N . THR A 1 100 ? -2.961 -1.584 2.716 1.00 81.31 100 THR A N 1
ATOM 740 C CA . THR A 1 100 ? -3.360 -1.593 1.303 1.00 81.31 100 THR A CA 1
ATOM 741 C C . THR A 1 100 ? -2.155 -1.781 0.397 1.00 81.31 100 THR A C 1
ATOM 743 O O . THR A 1 100 ? -1.007 -1.601 0.805 1.00 81.31 100 THR A O 1
ATOM 746 N N . LEU A 1 101 ? -2.429 -2.099 -0.868 1.00 86.69 101 LEU A N 1
ATOM 747 C CA . LEU A 1 101 ? -1.413 -2.182 -1.910 1.00 86.69 101 LEU A CA 1
ATOM 748 C C . LEU A 1 101 ? -0.579 -0.888 -1.991 1.00 86.69 101 LEU A C 1
ATOM 750 O O . LEU A 1 101 ? 0.649 -0.942 -1.981 1.00 86.69 101 LEU A O 1
ATOM 754 N N . LEU A 1 102 ? -1.236 0.278 -1.980 1.00 86.75 102 LEU A N 1
ATOM 755 C CA . LEU A 1 102 ? -0.562 1.578 -1.995 1.00 86.75 102 LEU A CA 1
ATOM 756 C C . LEU A 1 102 ? 0.383 1.746 -0.794 1.00 86.75 102 LEU A C 1
ATOM 758 O O . LEU A 1 102 ? 1.531 2.143 -0.963 1.00 86.75 102 LEU A O 1
ATOM 762 N N . GLU A 1 103 ? -0.059 1.397 0.413 1.00 81.12 103 GLU A N 1
ATOM 763 C CA . GLU A 1 103 ? 0.745 1.524 1.639 1.00 81.12 103 GLU A CA 1
ATOM 764 C C . GLU A 1 103 ? 1.909 0.537 1.719 1.00 81.12 103 GLU A C 1
ATOM 766 O O . GLU A 1 103 ? 2.907 0.810 2.387 1.00 81.12 103 GLU A O 1
ATOM 771 N N . MET A 1 104 ? 1.796 -0.607 1.046 1.00 84.62 104 MET A N 1
ATOM 772 C CA . MET A 1 104 ? 2.912 -1.533 0.880 1.00 84.62 104 MET A CA 1
ATOM 773 C C . MET A 1 104 ? 3.981 -0.951 -0.047 1.00 84.62 104 MET A C 1
ATOM 775 O O . MET A 1 104 ? 5.173 -1.105 0.224 1.00 84.62 104 MET A O 1
ATOM 779 N N . CYS A 1 105 ? 3.564 -0.257 -1.107 1.00 87.62 105 CYS A N 1
ATOM 780 C CA . CYS A 1 105 ? 4.463 0.281 -2.124 1.00 87.62 105 CYS A CA 1
ATOM 781 C C . CYS A 1 105 ? 5.044 1.662 -1.771 1.00 87.62 105 CYS A C 1
ATOM 783 O O . CYS A 1 105 ? 6.148 1.972 -2.207 1.00 87.62 105 CYS A O 1
ATOM 785 N N . LEU A 1 106 ? 4.351 2.502 -0.992 1.00 80.81 106 LEU A N 1
ATOM 786 C CA . LEU A 1 106 ? 4.804 3.864 -0.653 1.00 80.81 106 LEU A CA 1
ATOM 787 C C . LEU A 1 106 ? 6.218 3.912 -0.035 1.00 80.81 106 LEU A C 1
ATOM 789 O O . LEU A 1 106 ? 7.032 4.708 -0.503 1.00 80.81 106 LEU A O 1
ATOM 793 N N . PRO A 1 107 ? 6.585 3.044 0.931 1.00 82.44 107 PRO A N 1
ATOM 794 C CA . PRO A 1 107 ? 7.943 3.006 1.482 1.00 82.44 107 PRO A CA 1
ATOM 795 C C . PRO A 1 107 ? 9.016 2.544 0.488 1.00 82.44 107 PRO A C 1
ATOM 797 O O . PRO A 1 107 ? 10.187 2.480 0.850 1.00 82.44 107 PRO A O 1
ATOM 800 N N . LYS A 1 108 ? 8.630 2.143 -0.731 1.00 91.62 108 LYS A N 1
ATOM 801 C CA . LYS A 1 108 ? 9.547 1.703 -1.788 1.00 91.62 108 LYS A CA 1
ATOM 802 C C . LYS A 1 108 ? 9.978 2.832 -2.707 1.00 91.62 108 LYS A C 1
ATOM 804 O O . LYS A 1 108 ? 10.827 2.595 -3.554 1.00 91.62 108 LYS A O 1
ATOM 809 N N . VAL A 1 109 ? 9.458 4.049 -2.546 1.00 86.75 109 VAL A N 1
ATOM 810 C CA . VAL A 1 109 ? 9.994 5.225 -3.246 1.00 86.75 109 VAL A CA 1
ATOM 811 C C . VAL A 1 109 ? 11.495 5.353 -2.955 1.00 86.75 109 VAL A C 1
ATOM 813 O O . VAL A 1 109 ? 11.917 5.304 -1.804 1.00 86.75 109 VAL A O 1
ATOM 816 N N . GLY A 1 110 ? 12.304 5.476 -4.008 1.00 86.19 110 GLY A N 1
ATOM 817 C CA . GLY A 1 110 ? 13.768 5.476 -3.935 1.00 86.19 110 GLY A CA 1
ATOM 818 C C . GLY A 1 110 ? 14.428 4.099 -4.097 1.00 86.19 110 GLY A C 1
ATOM 819 O O . GLY A 1 110 ? 15.646 4.034 -4.290 1.00 86.19 110 GLY A O 1
ATOM 820 N N . CYS A 1 111 ? 13.662 3.001 -4.080 1.00 94.19 111 CYS A N 1
ATOM 821 C CA . CYS A 1 111 ? 14.155 1.692 -4.513 1.00 94.19 111 CYS A CA 1
ATOM 822 C C . CYS A 1 111 ? 14.500 1.706 -6.009 1.00 94.19 111 CYS A C 1
ATOM 824 O O . CYS A 1 111 ? 13.988 2.518 -6.783 1.00 94.19 111 CYS A O 1
ATOM 826 N N . GLY A 1 112 ? 15.388 0.804 -6.422 1.00 96.75 112 GLY A N 1
ATOM 827 C CA . GLY A 1 112 ? 15.875 0.765 -7.794 1.00 96.75 112 GLY A CA 1
ATOM 828 C C . GLY A 1 112 ? 14.897 0.129 -8.774 1.00 96.75 112 GLY A C 1
ATOM 829 O O . GLY A 1 112 ? 13.947 -0.547 -8.379 1.00 96.75 112 GLY A O 1
ATOM 830 N N . TYR A 1 113 ? 15.164 0.326 -10.066 1.00 98.38 113 TYR A N 1
ATOM 831 C CA . TYR A 1 113 ? 14.425 -0.343 -11.132 1.00 98.38 113 TYR A CA 1
ATOM 832 C C . TYR A 1 113 ? 15.323 -1.292 -11.910 1.00 98.38 113 TYR A C 1
ATOM 834 O O . TYR A 1 113 ? 16.368 -0.879 -12.423 1.00 98.38 113 TYR A O 1
ATOM 842 N N . VAL A 1 114 ? 14.869 -2.534 -12.063 1.00 98.19 114 VAL A N 1
ATOM 843 C CA . VAL A 1 114 ? 15.509 -3.562 -12.890 1.00 98.19 114 VAL A CA 1
ATOM 844 C C . VAL A 1 114 ? 14.419 -4.370 -13.583 1.00 98.19 114 VAL A C 1
ATOM 846 O O . VAL A 1 114 ? 13.510 -4.856 -12.924 1.00 98.19 114 VAL A O 1
ATOM 849 N N . TRP A 1 115 ? 14.505 -4.507 -14.909 1.00 97.12 115 TRP A N 1
ATOM 850 C CA . TRP A 1 115 ? 13.525 -5.259 -15.699 1.00 97.12 115 TRP A CA 1
ATOM 851 C C . TRP A 1 115 ? 13.443 -6.720 -15.232 1.00 97.12 115 TRP A C 1
ATOM 853 O O . TRP A 1 115 ? 14.476 -7.394 -15.186 1.00 97.12 115 TRP A O 1
ATOM 863 N N . GLY A 1 116 ? 12.236 -7.201 -14.925 1.00 95.19 116 GLY A N 1
ATOM 864 C CA . GLY A 1 116 ? 11.977 -8.550 -14.418 1.00 95.19 116 GLY A CA 1
ATOM 865 C C . GLY A 1 116 ? 12.152 -8.717 -12.905 1.00 95.19 116 GLY A C 1
ATOM 866 O O . GLY A 1 116 ? 12.012 -9.832 -12.413 1.00 95.19 116 GLY A O 1
ATOM 867 N N . ALA A 1 117 ? 12.478 -7.654 -12.159 1.00 96.62 117 ALA A N 1
ATOM 868 C CA . ALA A 1 117 ? 12.707 -7.749 -10.717 1.00 96.62 117 ALA A CA 1
ATOM 869 C C . ALA A 1 117 ? 11.421 -7.600 -9.893 1.00 96.62 117 ALA A C 1
ATOM 871 O O . ALA A 1 117 ? 10.562 -6.771 -10.204 1.00 96.62 117 ALA A O 1
ATOM 872 N N . GLN A 1 118 ? 11.323 -8.334 -8.781 1.00 95.12 118 GLN A N 1
ATOM 873 C CA . GLN A 1 118 ? 10.112 -8.395 -7.948 1.00 95.12 118 GLN A CA 1
ATOM 874 C C . GLN A 1 118 ? 10.380 -8.141 -6.460 1.00 95.12 118 GLN A C 1
ATOM 876 O O . GLN A 1 118 ? 9.696 -8.661 -5.577 1.00 95.12 118 GLN A O 1
ATOM 881 N N . GLY A 1 119 ? 11.369 -7.301 -6.161 1.00 94.50 119 GLY A N 1
ATOM 882 C CA . GLY A 1 119 ? 11.681 -6.873 -4.802 1.00 94.50 119 GLY A CA 1
ATOM 883 C C . GLY A 1 119 ? 12.870 -7.574 -4.161 1.00 94.50 119 GLY A C 1
ATOM 884 O O . GLY A 1 119 ? 13.084 -7.383 -2.960 1.00 94.50 119 GLY A O 1
ATOM 885 N N . GLU A 1 120 ? 13.651 -8.354 -4.907 1.00 95.12 120 GLU A N 1
ATOM 886 C CA . GLU A 1 120 ? 14.960 -8.818 -4.453 1.00 95.12 120 GLU A CA 1
ATOM 887 C C . GLU A 1 120 ? 15.979 -7.671 -4.292 1.00 95.12 120 GLU A C 1
ATOM 889 O O . GLU A 1 120 ? 15.824 -6.569 -4.827 1.00 95.12 120 GLU A O 1
ATOM 894 N N . ILE A 1 121 ? 17.044 -7.933 -3.528 1.00 97.56 121 ILE A N 1
ATOM 895 C CA . ILE A 1 121 ? 18.237 -7.080 -3.519 1.00 97.56 121 ILE A CA 1
ATOM 896 C C . ILE A 1 121 ? 19.037 -7.379 -4.786 1.00 97.56 121 ILE A C 1
ATOM 898 O O . ILE A 1 121 ? 19.354 -8.538 -5.056 1.00 97.56 121 ILE A O 1
ATOM 902 N N . LEU A 1 122 ? 19.387 -6.347 -5.555 1.00 98.31 122 LEU A N 1
ATOM 903 C CA . LEU A 1 122 ? 20.166 -6.533 -6.773 1.00 98.31 122 LEU A CA 1
ATOM 904 C C . LEU A 1 122 ? 21.609 -6.911 -6.432 1.00 98.31 122 LEU A C 1
ATOM 906 O O . LEU A 1 122 ? 22.419 -6.059 -6.064 1.00 98.31 122 LEU A O 1
ATOM 910 N N . THR A 1 123 ? 21.943 -8.184 -6.605 1.00 98.44 123 THR A N 1
ATOM 911 C CA . THR A 1 123 ? 23.327 -8.668 -6.619 1.00 98.44 123 THR A CA 1
ATOM 912 C C . THR A 1 123 ? 23.836 -8.785 -8.055 1.00 98.44 123 THR A C 1
ATOM 914 O O . THR A 1 123 ? 23.065 -8.707 -9.018 1.00 98.44 123 THR A O 1
ATOM 917 N N . ARG A 1 124 ? 25.149 -8.992 -8.218 1.00 98.12 124 ARG A N 1
ATOM 918 C CA . ARG A 1 124 ? 25.742 -9.234 -9.539 1.00 98.12 124 ARG A CA 1
ATOM 919 C C . ARG A 1 124 ? 25.155 -10.482 -10.200 1.00 98.12 124 ARG A C 1
ATOM 921 O O . ARG A 1 124 ? 24.849 -10.440 -11.387 1.00 98.12 124 ARG A O 1
ATOM 928 N N . ASP A 1 125 ? 24.924 -11.535 -9.424 1.00 98.12 125 ASP A N 1
ATOM 929 C CA . ASP A 1 125 ? 24.360 -12.795 -9.916 1.00 98.12 125 ASP A CA 1
ATOM 930 C C . ASP A 1 125 ? 22.899 -12.645 -10.333 1.00 98.12 125 ASP A C 1
ATOM 932 O O . ASP A 1 125 ? 22.510 -13.115 -11.402 1.00 98.12 125 ASP A O 1
ATOM 936 N N . VAL A 1 126 ? 22.099 -11.917 -9.542 1.00 97.69 126 VAL A N 1
ATOM 937 C CA . VAL A 1 126 ? 20.717 -11.581 -9.911 1.00 97.69 126 VAL A CA 1
ATOM 938 C C . VAL A 1 126 ? 20.700 -10.806 -11.227 1.00 97.69 126 VAL A C 1
ATOM 940 O O . VAL A 1 126 ? 19.946 -11.161 -12.131 1.00 97.69 126 VAL A O 1
ATOM 943 N N . LEU A 1 127 ? 21.557 -9.789 -11.368 1.00 97.94 127 LEU A N 1
ATOM 944 C CA . LEU A 1 127 ? 21.638 -8.992 -12.590 1.00 97.94 127 LEU A CA 1
ATOM 945 C C . LEU A 1 127 ? 22.060 -9.840 -13.800 1.00 97.94 127 LEU A C 1
ATOM 947 O O . LEU A 1 127 ? 21.430 -9.754 -14.851 1.00 97.94 127 LEU A O 1
ATOM 951 N N . ASN A 1 128 ? 23.085 -10.682 -13.656 1.00 97.81 128 ASN A N 1
ATOM 952 C CA . ASN A 1 128 ? 23.560 -11.561 -14.726 1.00 97.81 128 ASN A CA 1
ATOM 953 C C . ASN A 1 128 ? 22.478 -12.552 -15.171 1.00 97.81 128 ASN A C 1
ATOM 955 O O . ASN A 1 128 ? 22.259 -12.719 -16.371 1.00 97.81 128 ASN A O 1
ATOM 959 N N . ARG A 1 129 ? 21.755 -13.152 -14.219 1.00 97.75 129 ARG A N 1
ATOM 960 C CA . ARG A 1 129 ? 20.618 -14.038 -14.501 1.00 97.75 129 ARG A CA 1
ATOM 961 C C . ARG A 1 129 ? 19.527 -13.312 -15.290 1.00 97.75 129 ARG A C 1
ATOM 963 O O . ARG A 1 129 ? 19.046 -13.826 -16.293 1.00 97.75 129 ARG A O 1
ATOM 970 N N . LEU A 1 130 ? 19.159 -12.102 -14.874 1.00 96.94 130 LEU A N 1
ATOM 971 C CA . LEU A 1 130 ? 18.142 -11.302 -15.562 1.00 96.94 130 LEU A CA 1
ATOM 972 C C . LEU A 1 130 ? 18.589 -10.893 -16.979 1.00 96.94 130 LEU A C 1
ATOM 974 O O . LEU A 1 130 ? 17.799 -10.961 -17.919 1.00 96.94 130 LEU A O 1
ATOM 978 N N . ILE A 1 131 ? 19.871 -10.564 -17.168 1.00 97.50 131 ILE A N 1
ATOM 979 C CA . ILE A 1 131 ? 20.457 -10.303 -18.493 1.00 97.50 131 ILE A CA 1
ATOM 980 C C . ILE A 1 131 ? 20.366 -11.535 -19.399 1.00 97.50 131 ILE A C 1
ATOM 982 O O . ILE A 1 131 ? 20.047 -11.383 -20.577 1.00 97.50 131 ILE A O 1
ATOM 986 N N . GLN A 1 132 ? 20.624 -12.735 -18.875 1.00 97.50 132 GLN A N 1
ATOM 987 C CA . GLN A 1 132 ? 20.495 -13.979 -19.641 1.00 97.50 132 GLN A CA 1
ATOM 988 C C . GLN A 1 132 ? 19.045 -14.245 -20.063 1.00 97.50 132 GLN A C 1
ATOM 990 O O . GLN A 1 132 ? 18.810 -14.670 -21.189 1.00 97.50 132 GLN A O 1
ATOM 995 N N . LEU A 1 133 ? 18.077 -13.958 -19.187 1.00 96.00 133 LEU A N 1
ATOM 996 C CA . LEU A 1 133 ? 16.656 -14.204 -19.450 1.00 96.00 133 LEU A CA 1
ATOM 997 C C . LEU A 1 133 ? 16.024 -13.187 -20.411 1.00 96.00 133 LEU A C 1
ATOM 999 O O . LEU A 1 133 ? 15.155 -13.546 -21.201 1.00 96.00 133 LEU A O 1
ATOM 1003 N N . HIS A 1 134 ? 16.424 -11.916 -20.336 1.00 95.69 134 HIS A N 1
ATOM 1004 C CA . HIS A 1 134 ? 15.709 -10.823 -21.012 1.00 95.69 134 HIS A CA 1
ATOM 1005 C C . HIS A 1 134 ? 16.557 -10.035 -22.019 1.00 95.69 134 HIS A C 1
ATOM 1007 O O . HIS A 1 134 ? 16.034 -9.171 -22.729 1.00 95.69 134 HIS A O 1
ATOM 1013 N N . GLY A 1 135 ? 17.852 -10.336 -22.105 1.00 96.94 135 GLY A N 1
ATOM 1014 C CA . GLY A 1 135 ? 18.796 -9.682 -23.000 1.00 96.94 135 GLY A CA 1
ATOM 1015 C C . GLY A 1 135 ? 19.412 -8.409 -22.416 1.00 96.94 135 GLY A C 1
ATOM 1016 O O . GLY A 1 135 ? 18.780 -7.616 -21.715 1.00 96.94 135 GLY A O 1
ATOM 1017 N N . ARG A 1 136 ? 20.688 -8.182 -22.744 1.00 96.31 136 ARG A N 1
ATOM 1018 C CA . ARG A 1 136 ? 21.523 -7.091 -22.211 1.00 96.31 136 ARG A CA 1
ATOM 1019 C C . ARG A 1 136 ? 20.950 -5.688 -22.451 1.00 96.31 136 ARG A C 1
ATOM 1021 O O . ARG A 1 136 ? 21.108 -4.811 -21.601 1.00 96.31 136 ARG A O 1
ATOM 1028 N N . GLN A 1 137 ? 20.265 -5.477 -23.570 1.00 96.06 137 GLN A N 1
ATOM 1029 C CA . GLN A 1 137 ? 19.686 -4.198 -23.995 1.00 96.06 137 GLN A CA 1
ATOM 1030 C C . GLN A 1 137 ? 18.616 -3.649 -23.039 1.00 96.06 137 GLN A C 1
ATOM 1032 O O . GLN A 1 137 ? 18.300 -2.465 -23.080 1.00 96.06 137 GLN A O 1
ATOM 1037 N N . LYS A 1 138 ? 18.058 -4.493 -22.161 1.00 96.06 138 LYS A N 1
ATOM 1038 C CA . LYS A 1 138 ? 17.105 -4.080 -21.119 1.00 96.06 138 LYS A CA 1
ATOM 1039 C C . LYS A 1 138 ? 17.783 -3.500 -19.870 1.00 96.06 138 LYS A C 1
ATOM 1041 O O . LYS A 1 138 ? 17.098 -2.948 -19.011 1.00 96.06 138 LYS A O 1
ATOM 1046 N N . TYR A 1 139 ? 19.108 -3.624 -19.761 1.00 97.06 139 TYR A N 1
ATOM 1047 C CA . TYR A 1 139 ? 19.868 -3.301 -18.549 1.00 97.06 139 TYR A CA 1
ATOM 1048 C C . TYR A 1 139 ? 20.980 -2.278 -18.777 1.00 97.06 139 TYR A C 1
ATOM 1050 O O . TYR A 1 139 ? 21.368 -1.599 -17.828 1.00 97.06 139 TYR A O 1
ATOM 1058 N N . TYR A 1 140 ? 21.486 -2.148 -20.004 1.00 97.25 140 TYR A N 1
ATOM 1059 C CA . TYR A 1 140 ? 22.544 -1.203 -20.359 1.00 97.25 140 TYR A CA 1
ATOM 1060 C C . TYR A 1 140 ? 22.047 -0.258 -21.444 1.00 97.25 140 TYR A C 1
ATOM 1062 O O . TYR A 1 140 ? 21.649 -0.695 -22.521 1.00 97.25 140 TYR A O 1
ATOM 1070 N N . PHE A 1 141 ? 22.092 1.034 -21.140 1.00 95.56 141 PHE A N 1
ATOM 1071 C CA . PHE A 1 141 ? 21.626 2.112 -21.999 1.00 95.56 141 PHE A CA 1
ATOM 1072 C C . PHE A 1 141 ? 22.769 3.095 -22.253 1.00 95.56 141 PHE A C 1
ATOM 1074 O O . PHE A 1 141 ? 23.802 3.068 -21.579 1.00 95.56 141 PHE A O 1
ATOM 1081 N N . SER A 1 142 ? 22.576 4.005 -23.207 1.00 95.00 142 SER A N 1
ATOM 1082 C CA . SER A 1 142 ? 23.523 5.102 -23.405 1.00 95.00 142 SER A CA 1
ATOM 1083 C C . SER A 1 142 ? 23.531 6.011 -22.167 1.00 95.00 142 SER A C 1
ATOM 1085 O O . SER A 1 142 ? 22.519 6.625 -21.829 1.00 95.00 142 SER A O 1
ATOM 1087 N N . GLY A 1 143 ? 24.661 6.051 -21.455 1.00 93.75 143 GLY A N 1
ATOM 1088 C CA . GLY A 1 143 ? 24.889 6.923 -20.296 1.00 93.75 143 GLY A CA 1
ATOM 1089 C C . GLY A 1 143 ? 24.390 6.417 -18.935 1.00 93.75 143 GLY A C 1
ATOM 1090 O O . GLY A 1 143 ? 24.623 7.091 -17.935 1.00 93.75 143 GLY A O 1
ATOM 1091 N N . TYR A 1 144 ? 23.721 5.260 -18.847 1.00 95.69 144 TYR A N 1
ATOM 1092 C CA . TYR A 1 144 ? 23.342 4.645 -17.563 1.00 95.69 144 TYR A CA 1
ATOM 1093 C C . TYR A 1 144 ? 23.049 3.143 -17.697 1.00 95.69 144 TYR A C 1
ATOM 1095 O O . TYR A 1 144 ? 22.749 2.637 -18.776 1.00 95.69 144 TYR A O 1
ATOM 1103 N N . SER A 1 145 ? 23.093 2.414 -16.583 1.00 97.44 145 SER A N 1
ATOM 1104 C CA . SER A 1 145 ? 22.774 0.983 -16.539 1.00 97.44 145 SER A CA 1
ATOM 1105 C C . SER A 1 145 ? 22.054 0.604 -15.245 1.00 97.44 145 SER A C 1
ATOM 1107 O O . SER A 1 145 ? 21.982 1.390 -14.299 1.00 97.44 145 SER A O 1
ATOM 1109 N N . ALA A 1 146 ? 21.534 -0.621 -15.199 1.00 97.31 146 ALA A N 1
ATOM 1110 C CA . ALA A 1 146 ? 20.948 -1.225 -14.007 1.00 97.31 146 ALA A CA 1
ATOM 1111 C C . ALA A 1 146 ? 21.959 -1.408 -12.861 1.00 97.31 146 ALA A C 1
ATOM 1113 O O . ALA A 1 146 ? 21.555 -1.495 -11.704 1.00 97.31 146 ALA A O 1
ATOM 1114 N N . GLU A 1 147 ? 23.267 -1.408 -13.148 1.00 97.75 147 GLU A N 1
ATOM 1115 C CA . GLU A 1 147 ? 24.321 -1.595 -12.140 1.00 97.75 147 GLU A CA 1
ATOM 1116 C C . GLU A 1 147 ? 24.320 -0.498 -11.071 1.00 97.75 147 GLU A C 1
ATOM 1118 O O . GLU A 1 147 ? 24.718 -0.755 -9.938 1.00 97.75 147 GLU A O 1
ATOM 1123 N N . LYS A 1 148 ? 23.787 0.696 -11.377 1.00 97.69 148 LYS A N 1
ATOM 1124 C CA . LYS A 1 148 ? 23.617 1.777 -10.389 1.00 97.69 148 LYS A CA 1
ATOM 1125 C C . LYS A 1 148 ? 22.767 1.372 -9.176 1.00 97.69 148 LYS A C 1
ATOM 1127 O O . LYS A 1 148 ? 22.769 2.069 -8.162 1.00 97.69 148 LYS A O 1
ATOM 1132 N N . TRP A 1 149 ? 21.984 0.301 -9.306 1.00 97.88 149 TRP A N 1
ATOM 1133 C CA . TRP A 1 149 ? 21.093 -0.212 -8.272 1.00 97.88 149 TRP A CA 1
ATOM 1134 C C . TRP A 1 149 ? 21.666 -1.417 -7.516 1.00 97.88 149 TRP A C 1
ATOM 1136 O O . TRP A 1 149 ? 20.956 -1.979 -6.685 1.00 97.88 149 TRP A O 1
ATOM 1146 N N . LEU A 1 150 ? 22.925 -1.809 -7.762 1.00 97.88 150 LEU A N 1
ATOM 1147 C CA . LEU A 1 150 ? 23.579 -2.891 -7.017 1.00 97.88 150 LEU A CA 1
ATOM 1148 C C . LEU A 1 150 ? 23.529 -2.624 -5.505 1.00 97.88 150 LEU A C 1
ATOM 1150 O O . LEU A 1 150 ? 23.739 -1.501 -5.046 1.00 97.88 150 LEU A O 1
ATOM 1154 N N . GLY A 1 151 ? 23.204 -3.664 -4.739 1.00 96.00 151 GLY A N 1
ATOM 1155 C CA . GLY A 1 151 ? 23.021 -3.597 -3.288 1.00 96.00 151 GLY A CA 1
ATOM 1156 C C . GLY A 1 151 ? 21.702 -2.963 -2.832 1.00 96.00 151 GLY A C 1
ATOM 1157 O O . GLY A 1 151 ? 21.440 -2.921 -1.632 1.00 96.00 151 GLY A O 1
ATOM 1158 N N . LYS A 1 152 ? 20.845 -2.492 -3.749 1.00 94.25 152 LYS A N 1
ATOM 1159 C CA . LYS A 1 152 ? 19.530 -1.927 -3.410 1.00 94.25 152 LYS A CA 1
ATOM 1160 C C . LYS A 1 152 ? 18.408 -2.912 -3.709 1.00 94.25 152 LYS A C 1
ATOM 1162 O O . LYS A 1 152 ? 18.534 -3.774 -4.575 1.00 94.25 152 LYS A O 1
ATOM 1167 N N . GLN A 1 153 ? 17.284 -2.749 -3.014 1.00 96.50 153 GLN A N 1
ATOM 1168 C CA . GLN A 1 153 ? 16.041 -3.424 -3.381 1.00 96.50 153 GLN A CA 1
ATOM 1169 C C . GLN A 1 153 ? 15.548 -2.893 -4.732 1.00 96.50 153 GLN A C 1
ATOM 1171 O O . GLN A 1 153 ? 15.527 -1.673 -4.929 1.00 96.50 153 GLN A O 1
ATOM 1176 N N . VAL A 1 154 ? 15.168 -3.789 -5.645 1.00 98.19 154 VAL A N 1
ATOM 1177 C CA . VAL A 1 154 ? 14.797 -3.442 -7.024 1.00 98.19 154 VAL A CA 1
ATOM 1178 C C . VAL A 1 154 ? 13.460 -4.032 -7.450 1.00 98.19 154 VAL A C 1
ATOM 1180 O O . VAL A 1 154 ? 13.080 -5.117 -7.021 1.00 98.19 154 VAL A O 1
ATOM 1183 N N . PHE A 1 155 ? 12.760 -3.310 -8.320 1.00 98.25 155 PHE A N 1
ATOM 1184 C CA . PHE A 1 155 ? 11.461 -3.699 -8.866 1.00 98.25 155 PHE A CA 1
ATOM 1185 C C . PHE A 1 155 ? 11.374 -3.334 -10.350 1.00 98.25 155 PHE A C 1
ATOM 1187 O O . PHE A 1 155 ? 11.966 -2.341 -10.766 1.00 98.25 155 PHE A O 1
ATOM 1194 N N . ASP A 1 156 ? 10.590 -4.054 -11.143 1.00 97.50 156 ASP A N 1
ATOM 1195 C CA . ASP A 1 156 ? 9.986 -3.473 -12.342 1.00 97.50 156 ASP A CA 1
ATOM 1196 C C . ASP A 1 156 ? 8.554 -2.979 -12.063 1.00 97.50 156 ASP A C 1
ATOM 1198 O O . ASP A 1 156 ? 8.095 -2.958 -10.915 1.00 97.50 156 ASP A O 1
ATOM 1202 N N . CYS A 1 157 ? 7.868 -2.478 -13.096 1.00 97.12 157 CYS A N 1
ATOM 1203 C CA . CYS A 1 157 ? 6.568 -1.833 -12.920 1.00 97.12 157 CYS A CA 1
ATOM 1204 C C . CYS A 1 157 ? 5.523 -2.782 -12.319 1.00 97.12 157 CYS A C 1
ATOM 1206 O O . CYS A 1 157 ? 4.932 -2.468 -11.285 1.00 97.12 157 CYS A O 1
ATOM 1208 N N . SER A 1 158 ? 5.337 -3.957 -12.920 1.00 97.38 158 SER A N 1
ATOM 1209 C CA . SER A 1 158 ? 4.416 -4.980 -12.435 1.00 97.38 158 SER A CA 1
ATOM 1210 C C . SER A 1 158 ? 4.947 -5.704 -11.205 1.00 97.38 158 SER A C 1
ATOM 1212 O O . SER A 1 158 ? 4.174 -5.983 -10.298 1.00 97.38 158 SER A O 1
ATOM 1214 N N . GLY A 1 159 ? 6.252 -5.932 -11.111 1.00 97.06 159 GLY A N 1
ATOM 1215 C CA . GLY A 1 159 ? 6.930 -6.577 -9.994 1.00 97.06 159 GLY A CA 1
ATOM 1216 C C . GLY A 1 159 ? 6.749 -5.832 -8.678 1.00 97.06 159 GLY A C 1
ATOM 1217 O O . GLY A 1 159 ? 6.583 -6.471 -7.644 1.00 97.06 159 GLY A O 1
ATOM 1218 N N . LEU A 1 160 ? 6.670 -4.495 -8.694 1.00 97.50 160 LEU A N 1
ATOM 1219 C CA . LEU A 1 160 ? 6.292 -3.710 -7.510 1.00 97.50 160 LEU A CA 1
ATOM 1220 C C . LEU A 1 160 ? 4.879 -4.066 -7.012 1.00 97.50 160 LEU A C 1
ATOM 1222 O O . LEU A 1 160 ? 4.664 -4.245 -5.811 1.00 97.50 160 LEU A O 1
ATOM 1226 N N . ILE A 1 161 ? 3.924 -4.191 -7.935 1.00 96.75 161 ILE A N 1
ATOM 1227 C CA . ILE A 1 161 ? 2.525 -4.520 -7.634 1.00 96.75 161 ILE A CA 1
ATOM 1228 C C . ILE A 1 161 ? 2.399 -5.974 -7.182 1.00 96.75 161 ILE A C 1
ATOM 1230 O O . ILE A 1 161 ? 1.784 -6.248 -6.153 1.00 96.75 161 ILE A O 1
ATOM 1234 N N . VAL A 1 162 ? 3.019 -6.895 -7.920 1.00 94.88 162 VAL A N 1
ATOM 1235 C CA . VAL A 1 162 ? 3.033 -8.334 -7.644 1.00 94.88 162 VAL A CA 1
ATOM 1236 C C . VAL A 1 162 ? 3.684 -8.614 -6.295 1.00 94.88 162 VAL A C 1
ATOM 1238 O O . VAL A 1 162 ? 3.138 -9.384 -5.509 1.00 94.88 162 VAL A O 1
ATOM 1241 N N . TRP A 1 163 ? 4.794 -7.950 -5.966 1.00 95.06 163 TRP A N 1
ATOM 1242 C CA . TRP A 1 163 ? 5.429 -8.057 -4.653 1.00 95.06 163 TRP A CA 1
ATOM 1243 C C . TRP A 1 163 ? 4.470 -7.665 -3.524 1.00 95.06 163 TRP A C 1
ATOM 1245 O O . TRP A 1 163 ? 4.290 -8.421 -2.565 1.00 95.06 163 TRP A O 1
ATOM 1255 N N . ALA A 1 164 ? 3.820 -6.503 -3.641 1.00 91.75 164 ALA A N 1
ATOM 1256 C CA . ALA A 1 164 ? 2.888 -6.025 -2.626 1.00 91.75 164 ALA A CA 1
ATOM 1257 C C . ALA A 1 164 ? 1.668 -6.947 -2.506 1.00 91.75 164 ALA A C 1
ATOM 1259 O O . ALA A 1 164 ? 1.282 -7.316 -1.398 1.00 91.75 164 ALA A O 1
ATOM 1260 N N . ALA A 1 165 ? 1.098 -7.368 -3.633 1.00 90.00 165 ALA A N 1
ATOM 1261 C CA . ALA A 1 165 ? -0.050 -8.262 -3.674 1.00 90.00 165 ALA A CA 1
ATOM 1262 C C . ALA A 1 165 ? 0.255 -9.640 -3.071 1.00 90.00 165 ALA A C 1
ATOM 1264 O O . ALA A 1 165 ? -0.546 -10.134 -2.278 1.00 90.00 165 ALA A O 1
ATOM 1265 N N . ASN A 1 166 ? 1.431 -10.212 -3.353 1.00 88.44 166 ASN A N 1
ATOM 1266 C CA . ASN A 1 166 ? 1.898 -11.457 -2.738 1.00 88.44 166 ASN A CA 1
ATOM 1267 C C . ASN A 1 166 ? 2.031 -11.320 -1.218 1.00 88.44 166 ASN A C 1
ATOM 1269 O O . ASN A 1 166 ? 1.531 -12.157 -0.469 1.00 88.44 166 ASN A O 1
ATOM 1273 N N . LYS A 1 167 ? 2.656 -10.237 -0.731 1.00 84.69 167 LYS A N 1
ATOM 1274 C CA . LYS A 1 167 ? 2.790 -9.979 0.716 1.00 84.69 167 LYS A CA 1
ATOM 1275 C C . LYS A 1 167 ? 1.450 -9.760 1.409 1.00 84.69 167 LYS A C 1
ATOM 1277 O O . LYS A 1 167 ? 1.322 -10.050 2.594 1.00 84.69 167 LYS A O 1
ATOM 1282 N N . LEU A 1 168 ? 0.462 -9.263 0.674 1.00 82.38 168 LEU A N 1
ATOM 1283 C CA . LEU A 1 168 ? -0.907 -9.118 1.143 1.00 82.38 168 LEU A CA 1
ATOM 1284 C C . LEU A 1 168 ? -1.752 -10.379 0.912 1.00 82.38 168 LEU A C 1
ATOM 1286 O O . LEU A 1 168 ? -2.916 -10.375 1.291 1.00 82.38 168 LEU A O 1
ATOM 1290 N N . GLY A 1 169 ? -1.230 -11.449 0.311 1.00 81.94 169 GLY A N 1
ATOM 1291 C CA . GLY A 1 169 ? -2.012 -12.652 0.009 1.00 81.94 169 GLY A CA 1
ATOM 1292 C C . GLY A 1 169 ? -3.205 -12.391 -0.919 1.00 81.94 169 GLY A C 1
ATOM 1293 O O . GLY A 1 169 ? -4.237 -13.033 -0.770 1.00 81.94 169 GLY A O 1
ATOM 1294 N N . ILE A 1 170 ? -3.098 -11.409 -1.819 1.00 83.94 170 ILE A N 1
ATOM 1295 C CA . ILE A 1 170 ? -4.145 -11.085 -2.801 1.00 83.94 170 ILE A CA 1
ATOM 1296 C C . ILE A 1 170 ? -4.109 -12.093 -3.959 1.00 83.94 170 ILE A C 1
ATOM 1298 O O . ILE A 1 170 ? -5.138 -12.638 -4.340 1.00 83.94 170 ILE A O 1
ATOM 1302 N N . PHE A 1 171 ? -2.921 -12.359 -4.503 1.00 81.88 171 PHE A N 1
ATOM 1303 C CA . PHE A 1 171 ? -2.679 -13.412 -5.488 1.00 81.88 171 PHE A CA 1
ATOM 1304 C C . PHE A 1 171 ? -1.242 -13.929 -5.361 1.00 81.88 171 PHE A C 1
ATOM 1306 O O . PHE A 1 171 ? -0.373 -13.213 -4.863 1.00 81.88 171 PHE A O 1
ATOM 1313 N N . GLN A 1 172 ? -1.016 -15.168 -5.810 1.00 74.19 172 GLN A N 1
ATOM 1314 C CA . GLN A 1 172 ? 0.271 -15.877 -5.747 1.00 74.19 172 GLN A CA 1
ATOM 1315 C C . GLN A 1 172 ? 0.802 -16.244 -7.140 1.00 74.19 172 GLN A C 1
ATOM 1317 O O . GLN A 1 172 ? 1.182 -17.382 -7.399 1.00 74.19 172 GLN A O 1
ATOM 1322 N N . ALA A 1 173 ? 0.775 -15.290 -8.067 1.00 81.75 173 ALA A N 1
ATOM 1323 C CA . ALA A 1 173 ? 1.285 -15.478 -9.421 1.00 81.75 173 ALA A CA 1
ATOM 1324 C C . ALA A 1 173 ? 1.977 -14.208 -9.920 1.00 81.75 173 ALA A C 1
ATOM 1326 O O . ALA A 1 173 ? 1.718 -13.109 -9.418 1.00 81.75 173 ALA A O 1
ATOM 1327 N N . ASP A 1 174 ? 2.859 -14.390 -10.900 1.00 87.00 174 ASP A N 1
ATOM 1328 C CA . ASP A 1 174 ? 3.455 -13.291 -11.644 1.00 87.00 174 ASP A CA 1
ATOM 1329 C C . ASP A 1 174 ? 2.492 -12.801 -12.733 1.00 87.00 174 ASP A C 1
ATOM 1331 O O . ASP A 1 174 ? 1.809 -13.594 -13.384 1.00 87.00 174 ASP A O 1
ATOM 1335 N N . TYR A 1 175 ? 2.437 -11.488 -12.928 1.00 92.06 175 TYR A N 1
ATOM 1336 C CA . TYR A 1 175 ? 1.564 -10.845 -13.898 1.00 92.06 175 TYR A CA 1
ATOM 1337 C C . TYR A 1 175 ? 2.293 -9.704 -14.591 1.00 92.06 175 TYR A C 1
ATOM 1339 O O . TYR A 1 175 ? 2.939 -8.878 -13.954 1.00 92.06 175 TYR A O 1
ATOM 1347 N N . THR A 1 176 ? 2.102 -9.596 -15.903 1.00 95.62 176 THR A N 1
ATOM 1348 C CA . THR A 1 176 ? 2.483 -8.401 -16.663 1.00 95.62 176 THR A CA 1
ATOM 1349 C C . THR A 1 176 ? 1.528 -7.242 -16.360 1.00 95.62 176 THR A C 1
ATOM 1351 O O . THR A 1 176 ? 0.450 -7.443 -15.797 1.00 95.62 176 THR A O 1
ATOM 1354 N N . ALA A 1 177 ? 1.863 -6.021 -16.787 1.00 96.38 177 ALA A N 1
ATOM 1355 C CA . ALA A 1 177 ? 0.946 -4.881 -16.699 1.00 96.38 177 ALA A CA 1
ATOM 1356 C C . ALA A 1 177 ? -0.420 -5.173 -17.366 1.00 96.38 177 ALA A C 1
ATOM 1358 O O . ALA A 1 177 ? -1.463 -4.921 -16.764 1.00 96.38 177 ALA A O 1
ATOM 1359 N N . ALA A 1 178 ? -0.434 -5.792 -18.551 1.00 97.19 178 ALA A N 1
ATOM 1360 C CA . ALA A 1 178 ? -1.669 -6.235 -19.204 1.00 97.19 178 ALA A CA 1
ATOM 1361 C C . ALA A 1 178 ? -2.405 -7.331 -18.412 1.00 97.19 178 ALA A C 1
ATOM 1363 O O . ALA A 1 178 ? -3.627 -7.279 -18.277 1.00 97.19 178 ALA A O 1
ATOM 1364 N N . GLY A 1 179 ? -1.670 -8.290 -17.838 1.00 96.19 179 GLY A N 1
ATOM 1365 C CA . GLY A 1 179 ? -2.241 -9.318 -16.967 1.00 96.19 179 GLY A CA 1
ATOM 1366 C C . GLY A 1 179 ? -2.943 -8.718 -15.747 1.00 96.19 179 GLY A C 1
ATOM 1367 O O . GLY A 1 179 ? -4.093 -9.052 -15.477 1.00 96.19 179 GLY A O 1
ATOM 1368 N N . LEU A 1 180 ? -2.297 -7.766 -15.066 1.00 96.12 180 LEU A N 1
ATOM 1369 C CA . LEU A 1 180 ? -2.877 -7.033 -13.936 1.00 96.12 180 LEU A CA 1
ATOM 1370 C C . LEU A 1 180 ? -4.125 -6.243 -14.343 1.00 96.12 180 LEU A C 1
ATOM 1372 O O . LEU A 1 180 ? -5.098 -6.222 -13.594 1.00 96.12 180 LEU A O 1
ATOM 1376 N N . TYR A 1 181 ? -4.133 -5.630 -15.530 1.00 96.81 181 TYR A N 1
ATOM 1377 C CA . TYR A 1 181 ? -5.309 -4.916 -16.029 1.00 96.81 181 TYR A CA 1
ATOM 1378 C C . TYR A 1 181 ? -6.526 -5.840 -16.195 1.00 96.81 181 TYR A C 1
ATOM 1380 O O . TYR A 1 181 ? -7.635 -5.460 -15.826 1.00 96.81 181 TYR A O 1
ATOM 1388 N N . ASN A 1 182 ? -6.325 -7.079 -16.659 1.00 95.25 182 ASN A N 1
ATOM 1389 C CA . ASN A 1 182 ? -7.404 -8.065 -16.811 1.00 95.25 182 ASN A CA 1
ATOM 1390 C C . ASN A 1 182 ? -8.014 -8.511 -15.467 1.00 95.25 182 ASN A C 1
ATOM 1392 O O . ASN A 1 182 ? -9.178 -8.919 -15.409 1.00 95.25 182 ASN A O 1
ATOM 1396 N N . LEU A 1 183 ? -7.251 -8.402 -14.374 1.00 93.12 183 LEU A N 1
ATOM 1397 C CA . LEU A 1 183 ? -7.737 -8.656 -13.013 1.00 93.12 183 LEU A CA 1
ATOM 1398 C C . LEU A 1 183 ? -8.549 -7.484 -12.442 1.00 93.12 183 LEU A C 1
ATOM 1400 O O . LEU A 1 183 ? -9.225 -7.635 -11.421 1.00 93.12 183 LEU A O 1
ATOM 1404 N N . CYS A 1 184 ? -8.510 -6.320 -13.087 1.00 94.56 184 CYS A N 1
ATOM 1405 C CA . CYS A 1 184 ? -9.216 -5.135 -12.634 1.00 94.56 184 CYS A CA 1
ATOM 1406 C C . CYS A 1 184 ? -10.637 -5.026 -13.205 1.00 94.56 184 CYS A C 1
ATOM 1408 O O . CYS A 1 184 ? -10.987 -5.570 -14.254 1.00 94.56 184 CYS A O 1
ATOM 1410 N N . GLN A 1 185 ? -11.471 -4.268 -12.501 1.00 95.38 185 GLN A N 1
ATOM 1411 C CA . GLN A 1 185 ? -12.632 -3.590 -13.057 1.00 95.38 185 GLN A CA 1
ATOM 1412 C C . GLN A 1 185 ? -12.186 -2.200 -13.543 1.00 95.38 185 GLN A C 1
ATOM 1414 O O . GLN A 1 185 ? -11.657 -1.435 -12.733 1.00 95.38 185 GLN A O 1
ATOM 1419 N N . PRO A 1 186 ? -12.358 -1.850 -14.830 1.00 96.44 186 PRO A N 1
ATOM 1420 C CA . PRO A 1 186 ? -12.033 -0.515 -15.323 1.00 96.44 186 PRO A CA 1
ATOM 1421 C C . PRO A 1 186 ? -12.822 0.579 -14.594 1.00 96.44 186 PRO A C 1
ATOM 1423 O O . PRO A 1 186 ? -14.011 0.408 -14.323 1.00 96.44 186 PRO A O 1
ATOM 1426 N N . VAL A 1 187 ? -12.172 1.709 -14.305 1.00 95.19 187 VAL A N 1
ATOM 1427 C CA . VAL A 1 187 ? -12.793 2.867 -13.637 1.00 95.19 187 VAL A CA 1
ATOM 1428 C C . VAL A 1 187 ? -12.486 4.163 -14.389 1.00 95.19 187 VAL A C 1
ATOM 1430 O O . VAL A 1 187 ? -11.406 4.315 -14.955 1.00 95.19 187 VAL A O 1
ATOM 1433 N N . GLN A 1 188 ? -13.437 5.102 -14.403 1.00 93.75 188 GLN A N 1
ATOM 1434 C CA . GLN A 1 188 ? -13.248 6.435 -15.002 1.00 93.75 188 GLN A CA 1
ATOM 1435 C C . GLN A 1 188 ? -12.829 7.491 -13.972 1.00 93.75 188 GLN A C 1
ATOM 1437 O O . GLN A 1 188 ? -12.117 8.435 -14.302 1.00 93.75 188 GLN A O 1
ATOM 1442 N N . SER A 1 189 ? -13.239 7.311 -12.716 1.00 91.12 189 SER A N 1
ATOM 1443 C CA . SER A 1 189 ? -12.894 8.183 -11.594 1.00 91.12 189 SER A CA 1
ATOM 1444 C C . SER A 1 189 ? -12.031 7.388 -10.616 1.00 91.12 189 SER A C 1
ATOM 1446 O O . SER A 1 189 ? -12.579 6.719 -9.740 1.00 91.12 189 SER A O 1
ATOM 1448 N N . PRO A 1 190 ? -10.697 7.369 -10.800 1.00 90.94 190 PRO A N 1
ATOM 1449 C CA . PRO A 1 190 ? -9.830 6.557 -9.964 1.00 90.94 190 PRO A CA 1
ATOM 1450 C C . PRO A 1 190 ? -9.792 7.092 -8.531 1.00 90.94 190 PRO A C 1
ATOM 1452 O O . PRO A 1 190 ? -9.728 8.299 -8.290 1.00 90.94 190 PRO A O 1
ATOM 1455 N N . GLU A 1 191 ? -9.762 6.171 -7.579 1.00 88.75 191 GLU A N 1
ATOM 1456 C CA . GLU A 1 191 ? -9.515 6.426 -6.164 1.00 88.75 191 GLU A CA 1
ATOM 1457 C C . GLU A 1 191 ? -8.093 6.002 -5.810 1.00 88.75 191 GLU A C 1
ATOM 1459 O O . GLU A 1 191 ? -7.489 5.148 -6.466 1.00 88.75 191 GLU A O 1
ATOM 1464 N N . ALA A 1 192 ? -7.522 6.610 -4.770 1.00 86.06 192 ALA A N 1
ATOM 1465 C CA . ALA A 1 192 ? -6.198 6.210 -4.322 1.00 86.06 192 ALA A CA 1
ATOM 1466 C C . ALA A 1 192 ? -6.180 4.698 -4.004 1.00 86.06 192 ALA A C 1
ATOM 1468 O O . ALA A 1 192 ? -7.072 4.180 -3.331 1.00 86.06 192 ALA A O 1
ATOM 1469 N N . GLY A 1 193 ? -5.169 3.996 -4.516 1.00 88.00 193 GLY A N 1
ATOM 1470 C CA . GLY A 1 193 ? -5.077 2.535 -4.464 1.00 88.00 193 GLY A CA 1
ATOM 1471 C C . GLY A 1 193 ? -5.527 1.813 -5.738 1.00 88.00 193 GLY A C 1
ATOM 1472 O O . GLY A 1 193 ? -5.149 0.656 -5.913 1.00 88.00 193 GLY A O 1
ATOM 1473 N N . ASP A 1 194 ? -6.256 2.467 -6.647 1.00 94.56 194 ASP A N 1
ATOM 1474 C CA . ASP A 1 194 ? -6.536 1.899 -7.970 1.00 94.56 194 ASP A CA 1
ATOM 1475 C C . ASP A 1 194 ? -5.251 1.791 -8.801 1.00 94.56 194 ASP A C 1
ATOM 1477 O O . ASP A 1 194 ? -4.340 2.617 -8.692 1.00 94.56 194 ASP A O 1
ATOM 1481 N N . LEU A 1 195 ? -5.167 0.771 -9.653 1.00 97.06 195 LEU A N 1
ATOM 1482 C CA . LEU A 1 195 ? -4.054 0.618 -10.580 1.00 97.06 195 LEU A CA 1
ATOM 1483 C C . LEU A 1 195 ? -4.227 1.557 -11.776 1.00 97.06 195 LEU A C 1
ATOM 1485 O O . LEU A 1 195 ? -5.334 1.759 -12.278 1.00 97.06 195 LEU A O 1
ATOM 1489 N N . CYS A 1 196 ? -3.119 2.110 -12.254 1.00 97.25 196 CYS A N 1
ATOM 1490 C CA . CYS A 1 196 ? -3.077 3.002 -13.406 1.00 97.25 196 CYS A CA 1
ATOM 1491 C C . CYS A 1 196 ? -2.135 2.442 -14.480 1.00 97.25 196 CYS A C 1
ATOM 1493 O O . CYS A 1 196 ? -1.065 1.925 -14.163 1.00 97.25 196 CYS A O 1
ATOM 1495 N N . PHE A 1 197 ? -2.532 2.538 -15.749 1.00 98.06 197 PHE A N 1
ATOM 1496 C CA . PHE A 1 197 ? -1.888 1.875 -16.884 1.00 98.06 197 PHE A CA 1
ATOM 1497 C C . PHE A 1 197 ? -1.753 2.827 -18.071 1.00 98.06 197 PHE A C 1
ATOM 1499 O O . PHE A 1 197 ? -2.592 3.709 -18.285 1.00 98.06 197 PHE A O 1
ATOM 1506 N N . ASN A 1 198 ? -0.664 2.686 -18.826 1.00 96.62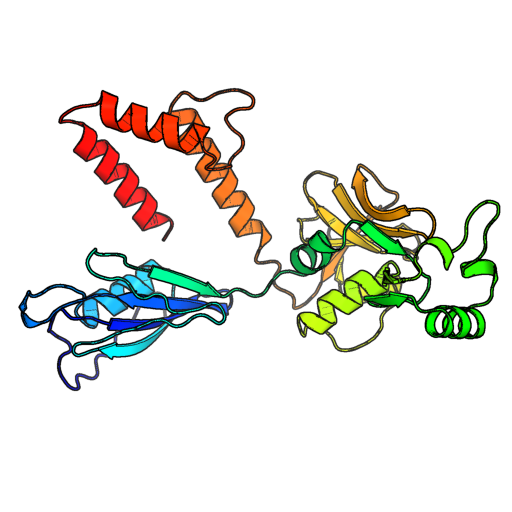 198 ASN A N 1
ATOM 1507 C CA . ASN A 1 198 ? -0.508 3.421 -20.078 1.00 96.62 198 ASN A CA 1
ATOM 1508 C C . ASN A 1 198 ? -1.427 2.836 -21.165 1.00 96.62 198 ASN A C 1
ATOM 1510 O O . ASN A 1 198 ? -2.056 1.793 -20.974 1.00 96.62 198 ASN A O 1
ATOM 1514 N N . ALA A 1 199 ? -1.530 3.525 -22.303 1.00 96.31 199 ALA A N 1
ATOM 1515 C CA . ALA A 1 199 ? -2.457 3.156 -23.375 1.00 96.31 199 ALA A CA 1
ATOM 1516 C C . ALA A 1 199 ? -2.276 1.698 -23.835 1.00 96.31 199 ALA A C 1
ATOM 1518 O O . ALA A 1 199 ? -3.260 0.960 -23.944 1.00 96.31 199 ALA A O 1
ATOM 1519 N N . ASP A 1 200 ? -1.022 1.274 -23.990 1.00 96.12 200 ASP A N 1
ATOM 1520 C CA . ASP A 1 200 ? -0.651 -0.035 -24.538 1.00 96.12 200 ASP A CA 1
ATOM 1521 C C . ASP A 1 200 ? -0.566 -1.147 -23.483 1.00 96.12 200 ASP A C 1
ATOM 1523 O O . ASP A 1 200 ? -0.216 -2.278 -23.809 1.00 96.12 200 ASP A O 1
ATOM 1527 N N . LEU A 1 201 ? -0.868 -0.845 -22.213 1.00 96.75 201 LEU A N 1
ATOM 1528 C CA . LEU A 1 201 ? -0.771 -1.786 -21.088 1.00 96.75 201 LEU A CA 1
ATOM 1529 C C . LEU A 1 201 ? 0.631 -2.404 -20.913 1.00 96.75 201 LEU A C 1
ATOM 1531 O O . LEU A 1 201 ? 0.777 -3.534 -20.448 1.00 96.75 201 LEU A O 1
ATOM 1535 N N . THR A 1 202 ? 1.672 -1.652 -21.264 1.00 95.94 202 THR A N 1
ATOM 1536 C CA . THR A 1 202 ? 3.080 -2.042 -21.093 1.00 95.94 202 THR A CA 1
ATOM 1537 C C . THR A 1 202 ? 3.688 -1.514 -19.796 1.00 95.94 202 THR A C 1
ATOM 1539 O O . THR A 1 202 ? 4.755 -1.973 -19.396 1.00 95.94 202 THR A O 1
ATOM 1542 N N . HIS A 1 203 ? 3.011 -0.581 -19.120 1.00 97.25 203 HIS A N 1
ATOM 1543 C CA . HIS A 1 203 ? 3.444 0.000 -17.852 1.00 97.25 203 HIS A CA 1
ATOM 1544 C C . HIS A 1 203 ? 2.287 0.095 -16.864 1.00 97.25 203 HIS A C 1
ATOM 1546 O O . HIS A 1 203 ? 1.171 0.452 -17.246 1.00 97.25 203 HIS A O 1
ATOM 1552 N N . VAL A 1 204 ? 2.571 -0.162 -15.588 1.00 98.12 204 VAL A N 1
ATOM 1553 C CA . VAL A 1 204 ? 1.596 -0.096 -14.492 1.00 98.12 204 VAL A CA 1
ATOM 1554 C C . VAL A 1 204 ? 2.140 0.699 -13.306 1.00 98.12 204 VAL A C 1
ATOM 1556 O O . VAL A 1 204 ? 3.344 0.744 -13.049 1.00 98.12 204 VAL A O 1
ATOM 1559 N N . GLY A 1 205 ? 1.231 1.339 -12.584 1.00 97.50 205 GLY A N 1
ATOM 1560 C CA . GLY A 1 205 ? 1.467 1.986 -11.304 1.00 97.50 205 GLY A CA 1
ATOM 1561 C C . GLY A 1 205 ? 0.234 1.911 -10.412 1.00 97.50 205 GLY A C 1
ATOM 1562 O O . GLY A 1 205 ? -0.743 1.230 -10.725 1.00 97.50 205 GLY A O 1
ATOM 1563 N N . ILE A 1 206 ? 0.276 2.650 -9.309 1.00 96.56 206 ILE A N 1
ATOM 1564 C CA . ILE A 1 206 ? -0.841 2.846 -8.388 1.00 96.56 206 ILE A CA 1
ATOM 1565 C C . ILE A 1 206 ? -1.182 4.333 -8.373 1.00 96.56 206 ILE A C 1
ATOM 1567 O O . ILE A 1 206 ? -0.304 5.175 -8.165 1.00 96.56 206 ILE A O 1
ATOM 1571 N N . TYR A 1 207 ? -2.456 4.668 -8.545 1.00 94.94 207 TYR A N 1
ATOM 1572 C CA . TYR A 1 207 ? -2.938 6.021 -8.324 1.00 94.94 207 TYR A CA 1
ATOM 1573 C C . TYR A 1 207 ? -2.807 6.368 -6.836 1.00 94.94 207 TYR A C 1
ATOM 1575 O O . TYR A 1 207 ? -3.391 5.718 -5.971 1.00 94.94 207 TYR A O 1
ATOM 1583 N N . ALA A 1 208 ? -2.016 7.392 -6.526 1.00 85.06 208 ALA A N 1
ATOM 1584 C CA . ALA A 1 208 ? -1.746 7.849 -5.163 1.00 85.06 208 ALA A CA 1
ATOM 1585 C C . ALA A 1 208 ? -2.699 8.979 -4.716 1.00 85.06 208 ALA A C 1
ATOM 1587 O O . ALA A 1 208 ? -2.523 9.549 -3.638 1.00 85.06 208 ALA A O 1
ATOM 1588 N N . GLY A 1 209 ? -3.704 9.307 -5.538 1.00 85.56 209 GLY A N 1
ATOM 1589 C CA . GLY A 1 209 ? -4.635 10.412 -5.313 1.00 85.56 209 GLY A CA 1
ATOM 1590 C C . GLY A 1 209 ? -4.095 11.766 -5.784 1.00 85.56 209 GLY A C 1
ATOM 1591 O O . GLY A 1 209 ? -2.887 11.966 -5.930 1.00 85.56 209 GLY A O 1
ATOM 1592 N N . ASN A 1 210 ? -5.003 12.720 -6.001 1.00 82.62 210 ASN A N 1
ATOM 1593 C CA . ASN A 1 210 ? -4.698 14.098 -6.410 1.00 82.62 210 ASN A CA 1
ATOM 1594 C C . ASN A 1 210 ? -3.818 14.195 -7.672 1.00 82.62 210 ASN A C 1
ATOM 1596 O O . ASN A 1 210 ? -2.893 15.000 -7.719 1.00 82.62 210 ASN A O 1
ATOM 1600 N N . GLY A 1 211 ? -4.063 13.351 -8.679 1.00 84.56 211 GLY A N 1
ATOM 1601 C CA . GLY A 1 211 ? -3.293 13.374 -9.930 1.00 84.56 211 GLY A CA 1
ATOM 1602 C C . GLY A 1 211 ? -1.860 12.835 -9.823 1.00 84.56 211 GLY A C 1
ATOM 1603 O O . GLY A 1 211 ? -1.061 13.085 -10.728 1.00 84.56 211 GLY A O 1
ATOM 1604 N N . ARG A 1 212 ? -1.537 12.112 -8.739 1.00 86.56 212 ARG A N 1
ATOM 1605 C CA . ARG A 1 212 ? -0.210 11.534 -8.476 1.00 86.56 212 ARG A CA 1
ATOM 1606 C C . ARG A 1 212 ? -0.191 10.025 -8.662 1.00 86.56 212 ARG A C 1
ATOM 1608 O O . ARG A 1 212 ? -1.172 9.346 -8.354 1.00 86.56 212 ARG A O 1
ATOM 1615 N N . TYR A 1 213 ? 0.948 9.496 -9.098 1.00 94.88 213 TYR A N 1
ATOM 1616 C CA . TYR A 1 213 ? 1.103 8.086 -9.459 1.00 94.88 213 TYR A CA 1
ATOM 1617 C C . TYR A 1 213 ? 2.386 7.502 -8.873 1.00 94.88 213 TYR A C 1
ATOM 1619 O O . TYR A 1 213 ? 3.476 8.007 -9.132 1.00 94.88 213 TYR A O 1
ATOM 1627 N N . LEU A 1 214 ? 2.256 6.425 -8.101 1.00 94.50 214 LEU A N 1
ATOM 1628 C CA . LEU A 1 214 ? 3.374 5.641 -7.584 1.00 94.50 214 LEU A CA 1
ATOM 1629 C C . LEU A 1 214 ? 3.699 4.513 -8.563 1.00 94.50 214 LEU A C 1
ATOM 1631 O O . LEU A 1 214 ? 2.841 3.684 -8.856 1.00 94.50 214 LEU A O 1
ATOM 1635 N N . HIS A 1 215 ? 4.934 4.447 -9.050 1.00 97.75 215 HIS A N 1
ATOM 1636 C CA . HIS A 1 215 ? 5.347 3.407 -9.993 1.00 97.75 215 HIS A CA 1
ATOM 1637 C C . HIS A 1 215 ? 6.863 3.203 -10.011 1.00 97.75 215 HIS A C 1
ATOM 1639 O O . HIS A 1 215 ? 7.636 4.118 -9.725 1.00 97.75 215 HIS A O 1
ATOM 1645 N N . ALA A 1 216 ? 7.295 2.003 -10.398 1.00 97.75 216 ALA A N 1
ATOM 1646 C CA . ALA A 1 216 ? 8.678 1.752 -10.777 1.00 97.75 216 ALA A CA 1
ATOM 1647 C C . ALA A 1 216 ? 8.871 2.273 -12.211 1.00 97.75 216 ALA A C 1
ATOM 1649 O O . ALA A 1 216 ? 8.505 1.601 -13.167 1.00 97.75 216 ALA A O 1
ATOM 1650 N N . LYS A 1 217 ? 9.359 3.509 -12.363 1.00 96.06 217 LYS A N 1
ATOM 1651 C CA . LYS A 1 217 ? 9.310 4.279 -13.620 1.00 96.06 217 LYS A CA 1
ATOM 1652 C C . LYS A 1 217 ? 10.258 3.764 -14.701 1.00 96.06 217 LYS A C 1
ATOM 1654 O O . LYS A 1 217 ? 9.956 3.883 -15.883 1.00 96.06 217 LYS A O 1
ATOM 1659 N N . GLY A 1 218 ? 11.404 3.220 -14.310 1.00 96.25 218 GLY A N 1
ATOM 1660 C CA . GLY A 1 218 ? 12.414 2.715 -15.238 1.00 96.25 218 GLY A CA 1
ATOM 1661 C C . GLY A 1 218 ? 13.823 2.823 -14.670 1.00 96.25 218 GLY A C 1
ATOM 1662 O O . GLY A 1 218 ? 14.046 3.497 -13.664 1.00 96.25 218 GLY A O 1
ATOM 1663 N N . THR A 1 219 ? 14.794 2.181 -15.325 1.00 97.19 219 THR A N 1
ATOM 1664 C CA . THR A 1 219 ? 16.166 1.998 -14.809 1.00 97.19 219 THR A CA 1
ATOM 1665 C C . THR A 1 219 ? 16.855 3.301 -14.409 1.00 97.19 219 THR A C 1
ATOM 1667 O O . THR A 1 219 ? 17.641 3.310 -13.464 1.00 97.19 219 THR A O 1
ATOM 1670 N N . LYS A 1 220 ? 16.558 4.417 -15.081 1.00 96.19 220 LYS A N 1
ATOM 1671 C CA . LYS A 1 220 ? 17.141 5.719 -14.740 1.00 96.19 220 LYS A CA 1
ATOM 1672 C C . LYS A 1 220 ? 16.684 6.219 -13.364 1.00 96.19 220 LYS A C 1
ATOM 1674 O O . LYS A 1 220 ? 17.522 6.689 -12.592 1.00 96.19 220 LYS A O 1
ATOM 1679 N N . ASP A 1 221 ? 15.399 6.057 -13.058 1.00 95.44 221 ASP A N 1
ATOM 1680 C CA . ASP A 1 221 ? 14.714 6.771 -11.975 1.00 95.44 221 ASP A CA 1
ATOM 1681 C C . ASP A 1 221 ? 14.373 5.880 -10.770 1.00 95.44 221 ASP A C 1
ATOM 1683 O O . ASP A 1 221 ? 14.374 6.362 -9.642 1.00 95.44 221 ASP A O 1
ATOM 1687 N N . GLY A 1 222 ? 14.134 4.581 -10.975 1.00 97.12 222 GLY A N 1
ATOM 1688 C CA . GLY A 1 222 ? 13.705 3.685 -9.899 1.00 97.12 222 GLY A CA 1
ATOM 1689 C C . GLY A 1 222 ? 12.206 3.783 -9.600 1.00 97.12 222 GLY A C 1
ATOM 1690 O O . GLY A 1 222 ? 11.394 4.049 -10.490 1.00 97.12 222 GLY A O 1
ATOM 1691 N N . VAL A 1 223 ? 11.837 3.543 -8.343 1.00 96.25 223 VAL A N 1
ATOM 1692 C CA . VAL A 1 223 ? 10.474 3.714 -7.826 1.00 96.25 223 VAL A CA 1
ATOM 1693 C C . VAL A 1 223 ? 10.266 5.156 -7.384 1.00 96.25 223 VAL A C 1
ATOM 1695 O O . VAL A 1 223 ? 10.999 5.670 -6.541 1.00 96.25 223 VAL A O 1
ATOM 1698 N N . VAL A 1 224 ? 9.246 5.805 -7.936 1.00 92.44 224 VAL A N 1
ATOM 1699 C CA . VAL A 1 224 ? 8.987 7.237 -7.751 1.00 92.44 224 VAL A CA 1
ATOM 1700 C C . VAL A 1 224 ? 7.493 7.520 -7.631 1.00 92.44 224 VAL A C 1
ATOM 1702 O O . VAL A 1 224 ? 6.658 6.704 -8.026 1.00 92.44 224 VAL A O 1
ATOM 1705 N N . ILE A 1 225 ? 7.168 8.705 -7.115 1.00 91.56 225 ILE A N 1
ATOM 1706 C CA . ILE A 1 225 ? 5.845 9.315 -7.260 1.00 91.56 225 ILE A CA 1
ATOM 1707 C C . ILE A 1 225 ? 5.975 10.426 -8.296 1.00 91.56 225 ILE A C 1
ATOM 1709 O O . ILE A 1 225 ? 6.863 11.269 -8.176 1.00 91.56 225 ILE A O 1
ATOM 1713 N N . THR A 1 226 ? 5.119 10.418 -9.313 1.00 91.31 226 THR A N 1
ATOM 1714 C CA . THR A 1 226 ? 5.099 11.445 -10.359 1.00 91.31 226 THR A CA 1
ATOM 1715 C C . THR A 1 226 ? 3.747 12.135 -10.434 1.00 91.31 226 THR A C 1
ATOM 1717 O O . THR A 1 226 ? 2.704 11.519 -10.199 1.00 91.31 226 THR A O 1
ATOM 1720 N N . ASP A 1 227 ? 3.778 13.414 -10.795 1.00 88.31 227 ASP A N 1
ATOM 1721 C CA . ASP A 1 227 ? 2.601 14.150 -11.247 1.00 88.31 227 ASP A CA 1
ATOM 1722 C C . ASP A 1 227 ? 2.417 13.890 -12.747 1.00 88.31 227 ASP A C 1
ATOM 1724 O O . ASP A 1 227 ? 3.410 13.811 -13.469 1.00 88.31 227 ASP A O 1
ATOM 1728 N N . LYS A 1 228 ? 1.164 13.768 -13.215 1.00 69.00 228 LYS A N 1
ATOM 1729 C CA . LYS A 1 228 ? 0.794 13.657 -14.648 1.00 69.00 228 LYS A CA 1
ATOM 1730 C C . LYS A 1 228 ? 1.758 12.792 -15.484 1.00 69.00 228 LYS A C 1
ATOM 1732 O O . LYS A 1 228 ? 2.620 13.294 -16.202 1.00 69.00 228 LYS A O 1
ATOM 1737 N N . TYR A 1 229 ? 1.561 11.477 -15.435 1.00 77.94 229 TYR A N 1
ATOM 1738 C CA . TYR A 1 229 ? 2.291 10.521 -16.273 1.00 77.94 229 TYR A CA 1
ATOM 1739 C C . TYR A 1 229 ? 1.449 10.050 -17.474 1.00 77.94 229 TYR A C 1
ATOM 1741 O O . TYR A 1 229 ? 0.278 10.398 -17.586 1.00 77.94 229 TYR A O 1
ATOM 1749 N N . THR A 1 230 ? 2.007 9.205 -18.349 1.00 90.25 230 THR A N 1
ATOM 1750 C CA . THR A 1 230 ? 1.320 8.612 -19.522 1.00 90.25 230 THR A CA 1
ATOM 1751 C C . THR A 1 230 ? 0.231 7.588 -19.165 1.00 90.25 230 THR A C 1
ATOM 1753 O O . THR A 1 230 ? -0.226 6.825 -20.019 1.00 90.25 230 THR A O 1
ATOM 1756 N N . PHE A 1 231 ? -0.188 7.546 -17.900 1.00 95.56 231 PHE A N 1
ATOM 1757 C CA . PHE A 1 231 ? -1.274 6.701 -17.435 1.00 95.56 231 PHE A CA 1
ATOM 1758 C C . PHE A 1 231 ? -2.615 7.278 -17.891 1.00 95.56 231 PHE A C 1
ATOM 1760 O O . PHE A 1 231 ? -2.979 8.394 -17.531 1.00 95.56 231 PHE A O 1
ATOM 1767 N N . VAL A 1 232 ? -3.341 6.500 -18.691 1.00 95.81 232 VAL A N 1
ATOM 1768 C CA . VAL A 1 232 ? -4.619 6.896 -19.310 1.00 95.81 232 VAL A CA 1
ATOM 1769 C C . VAL A 1 232 ? -5.736 5.885 -19.058 1.00 95.81 232 VAL A C 1
ATOM 1771 O O . VAL A 1 232 ? -6.901 6.175 -19.309 1.00 95.81 232 VAL A O 1
ATOM 1774 N N . LYS A 1 233 ? -5.396 4.695 -18.554 1.00 97.12 233 LYS A N 1
ATOM 1775 C CA . LYS A 1 233 ? -6.341 3.642 -18.179 1.00 97.12 233 LYS A CA 1
ATOM 1776 C C . LYS A 1 233 ? -6.248 3.404 -16.678 1.00 97.12 233 LYS A C 1
ATOM 1778 O O . LYS A 1 233 ? -5.150 3.353 -16.129 1.00 97.12 233 LYS A O 1
ATOM 1783 N N . PHE A 1 234 ? -7.387 3.211 -16.025 1.00 97.19 234 PHE A N 1
ATOM 1784 C CA . PHE A 1 234 ? -7.462 2.958 -14.588 1.00 97.19 234 PHE A CA 1
ATOM 1785 C C . PHE A 1 234 ? -8.275 1.702 -14.313 1.00 97.19 234 PHE A C 1
ATOM 1787 O O . PHE A 1 234 ? -9.249 1.418 -15.014 1.00 97.19 234 PHE A O 1
ATOM 1794 N N . GLY A 1 235 ? -7.863 0.939 -13.306 1.00 95.94 235 GLY A N 1
ATOM 1795 C CA . GLY A 1 235 ? -8.508 -0.310 -12.942 1.00 95.94 235 GLY A CA 1
ATOM 1796 C C . GLY A 1 235 ? -8.448 -0.577 -11.444 1.00 95.94 235 GLY A C 1
ATOM 1797 O O . GLY A 1 235 ? -7.380 -0.537 -10.839 1.00 95.94 235 GLY A O 1
ATOM 1798 N N . ARG A 1 236 ? -9.597 -0.907 -10.862 1.00 94.12 236 ARG A N 1
ATOM 1799 C CA . ARG A 1 236 ? -9.738 -1.337 -9.471 1.00 94.12 236 ARG A CA 1
ATOM 1800 C C . ARG A 1 236 ? -9.602 -2.852 -9.382 1.00 94.12 236 ARG A C 1
ATOM 1802 O O . ARG A 1 236 ? -10.338 -3.562 -10.065 1.00 94.12 236 ARG A O 1
ATOM 1809 N N . LEU A 1 237 ? -8.676 -3.363 -8.572 1.00 90.06 237 LEU A N 1
ATOM 1810 C CA . LEU A 1 237 ? -8.483 -4.812 -8.420 1.00 90.06 237 LEU A CA 1
ATOM 1811 C C . LEU A 1 237 ? -9.751 -5.478 -7.862 1.00 90.06 237 LEU A C 1
ATOM 1813 O O . LEU A 1 237 ? -10.273 -5.069 -6.824 1.00 90.06 237 LEU A O 1
ATOM 1817 N N . LYS A 1 238 ? -10.244 -6.520 -8.542 1.00 83.81 238 LYS A N 1
ATOM 1818 C CA . LYS A 1 238 ? -11.426 -7.278 -8.102 1.00 83.81 238 LYS A CA 1
ATOM 1819 C C . LYS A 1 238 ? -11.112 -8.060 -6.824 1.00 83.81 238 LYS A C 1
ATOM 1821 O O . LYS A 1 238 ? -10.028 -8.616 -6.686 1.00 83.81 238 LYS A O 1
ATOM 1826 N N . GLY A 1 239 ? -12.064 -8.114 -5.892 1.00 69.19 239 GLY A N 1
ATOM 1827 C CA . GLY A 1 239 ? -11.915 -8.876 -4.643 1.00 69.19 239 GLY A CA 1
ATOM 1828 C C . GLY A 1 239 ? -10.930 -8.277 -3.630 1.00 69.19 239 GLY A C 1
ATOM 1829 O O . GLY A 1 239 ? -10.690 -8.883 -2.589 1.00 69.19 239 GLY A O 1
ATOM 1830 N N . VAL A 1 240 ? -10.381 -7.086 -3.897 1.00 66.25 240 VAL A N 1
ATOM 1831 C CA . VAL A 1 240 ? -9.519 -6.350 -2.966 1.00 66.25 240 VAL A CA 1
ATOM 1832 C C . VAL A 1 240 ? -10.273 -5.128 -2.469 1.00 66.25 240 VAL A C 1
ATOM 1834 O O . VAL A 1 240 ? -10.554 -4.198 -3.221 1.00 66.25 240 VAL A O 1
ATOM 1837 N N . SER A 1 241 ? -10.602 -5.109 -1.183 1.00 55.78 241 SER A N 1
ATOM 1838 C CA . SER A 1 241 ? -11.213 -3.944 -0.556 1.00 55.78 241 SER A CA 1
ATOM 1839 C C . SER A 1 241 ? -10.146 -2.860 -0.322 1.00 55.78 241 SER A C 1
ATOM 1841 O O . SER A 1 241 ? -9.256 -3.037 0.515 1.00 55.78 241 SER A O 1
ATOM 1843 N N . ASN A 1 242 ? -10.232 -1.730 -1.033 1.00 52.00 242 ASN A N 1
ATOM 1844 C CA . ASN A 1 242 ? -9.368 -0.545 -0.865 1.00 52.00 242 ASN A CA 1
ATOM 1845 C C . ASN A 1 242 ? -9.698 0.243 0.428 1.00 52.00 242 ASN A C 1
ATOM 1847 O O . ASN A 1 242 ? -9.872 1.455 0.417 1.00 52.00 242 ASN A O 1
ATOM 1851 N N . VAL A 1 243 ? -9.804 -0.430 1.580 1.00 46.75 243 VAL A N 1
ATOM 1852 C CA . VAL A 1 243 ? -10.405 0.166 2.795 1.00 46.75 243 VAL A CA 1
ATOM 1853 C C . VAL A 1 243 ? -9.520 1.212 3.493 1.00 46.75 243 VAL A C 1
ATOM 1855 O O . VAL A 1 243 ? -9.993 1.911 4.383 1.00 46.75 243 VAL A O 1
ATOM 1858 N N . ALA A 1 244 ? -8.244 1.386 3.119 1.00 43.75 244 ALA A N 1
ATOM 1859 C CA . ALA A 1 244 ? -7.384 2.354 3.821 1.00 43.75 244 ALA A CA 1
ATOM 1860 C C . ALA A 1 244 ? -7.526 3.811 3.351 1.00 43.75 244 ALA A C 1
ATOM 1862 O O . ALA A 1 244 ? -7.081 4.713 4.064 1.00 43.75 244 ALA A O 1
ATOM 1863 N N . THR A 1 245 ? -8.116 4.083 2.184 1.00 43.00 245 THR A N 1
ATOM 1864 C CA . THR A 1 245 ? -8.159 5.454 1.646 1.00 43.00 245 THR A CA 1
ATOM 1865 C C . THR A 1 245 ? -9.321 6.279 2.175 1.00 43.00 245 THR A C 1
ATOM 1867 O O . THR A 1 245 ? -9.134 7.469 2.432 1.00 43.00 245 THR A O 1
ATOM 1870 N N . ASP A 1 246 ? -10.457 5.653 2.475 1.00 44.22 246 ASP A N 1
ATOM 1871 C CA . ASP A 1 246 ? -11.607 6.356 3.053 1.00 44.22 246 ASP A CA 1
ATOM 1872 C C . ASP A 1 246 ? -11.343 6.797 4.511 1.00 44.22 246 ASP A C 1
ATOM 1874 O O . ASP A 1 246 ? -11.711 7.897 4.919 1.00 44.22 246 ASP A O 1
ATOM 1878 N N . TRP A 1 247 ? -10.586 6.004 5.281 1.00 37.62 247 TRP A N 1
ATOM 1879 C CA . TRP A 1 247 ? -10.246 6.325 6.676 1.00 37.62 247 TRP A CA 1
ATOM 1880 C C . TRP A 1 247 ? -9.302 7.532 6.803 1.00 37.62 247 TRP A C 1
ATOM 1882 O O . TRP A 1 247 ? -9.546 8.448 7.585 1.00 37.62 247 TRP A O 1
ATOM 1892 N N . ASN A 1 248 ? -8.235 7.591 5.998 1.00 48.81 248 ASN A N 1
ATOM 1893 C CA . ASN A 1 248 ? -7.271 8.697 6.059 1.00 48.81 248 ASN A CA 1
ATOM 1894 C C . ASN A 1 248 ? -7.827 10.011 5.485 1.00 48.81 248 ASN A C 1
ATOM 1896 O O . ASN A 1 248 ? -7.446 11.081 5.957 1.00 48.81 248 ASN A O 1
ATOM 1900 N N . ALA A 1 249 ? -8.713 9.952 4.485 1.00 49.94 249 ALA A N 1
ATOM 1901 C CA . ALA A 1 249 ? -9.346 11.143 3.920 1.00 49.94 249 ALA A CA 1
ATOM 1902 C C . ALA A 1 249 ? -10.379 11.743 4.885 1.00 49.94 249 ALA A C 1
ATOM 1904 O O . ALA A 1 249 ? -10.332 12.945 5.150 1.00 49.94 249 ALA A O 1
ATOM 1905 N N . LYS A 1 250 ? -11.240 10.907 5.483 1.00 50.88 250 LYS A N 1
ATOM 1906 C CA . LYS A 1 250 ? -12.230 11.351 6.475 1.00 50.88 250 LYS A CA 1
ATOM 1907 C C . LYS A 1 250 ? -11.573 11.901 7.740 1.00 50.88 250 LYS A C 1
ATOM 1909 O O . LYS A 1 250 ? -11.983 12.956 8.212 1.00 50.88 250 LYS A O 1
ATOM 1914 N N . ASN A 1 251 ? -10.490 11.282 8.213 1.00 54.59 251 ASN A N 1
ATOM 1915 C CA . ASN A 1 251 ? -9.742 11.794 9.365 1.00 54.59 251 ASN A CA 1
ATOM 1916 C C . ASN A 1 251 ? -9.027 13.114 9.067 1.00 54.59 251 ASN A C 1
ATOM 1918 O O . ASN A 1 251 ? -9.032 14.011 9.904 1.00 54.59 251 ASN A O 1
ATOM 1922 N N . LYS A 1 252 ? -8.448 13.279 7.870 1.00 58.06 252 LYS A N 1
ATOM 1923 C CA . LYS A 1 252 ? -7.829 14.555 7.485 1.00 58.06 252 LYS A CA 1
ATOM 1924 C C . LYS A 1 252 ? -8.852 15.676 7.364 1.00 58.06 252 LYS A C 1
ATOM 1926 O O . LYS A 1 252 ? -8.597 16.767 7.860 1.00 58.06 252 LYS A O 1
ATOM 1931 N N . GLU A 1 253 ? -9.996 15.433 6.729 1.00 61.88 253 GLU A N 1
ATOM 1932 C CA . GLU A 1 253 ? -11.048 16.452 6.622 1.00 61.88 253 GLU A CA 1
ATOM 1933 C C . GLU A 1 253 ? -11.666 16.786 7.978 1.00 61.88 253 GLU A C 1
ATOM 1935 O O . GLU A 1 253 ? -11.925 17.956 8.267 1.00 61.88 253 GLU A O 1
ATOM 1940 N N . PHE A 1 254 ? -11.793 15.789 8.851 1.00 55.44 254 PHE A N 1
ATOM 1941 C CA . PHE A 1 254 ? -12.182 16.007 10.231 1.00 55.44 254 PHE A CA 1
ATOM 1942 C C . PHE A 1 254 ? -11.184 16.917 10.981 1.00 55.44 254 PHE A C 1
ATOM 1944 O O . PHE A 1 254 ? -11.580 17.936 11.549 1.00 55.44 254 PHE A O 1
ATOM 1951 N N . VAL A 1 255 ? -9.879 16.621 10.924 1.00 58.06 255 VAL A N 1
ATOM 1952 C CA . VAL A 1 255 ? -8.847 17.442 11.587 1.00 58.06 255 VAL A CA 1
ATOM 1953 C C . VAL A 1 255 ? -8.809 18.862 11.015 1.00 58.06 255 VAL A C 1
ATOM 1955 O O . VAL A 1 255 ? -8.693 19.821 11.776 1.00 58.06 255 VAL A O 1
ATOM 1958 N N . LYS A 1 256 ? -9.000 19.033 9.700 1.00 65.75 256 LYS A N 1
ATOM 1959 C CA . LYS A 1 256 ? -9.125 20.369 9.091 1.00 65.75 256 LYS A CA 1
ATOM 1960 C C . LYS A 1 256 ? -10.330 21.137 9.614 1.00 65.75 256 LYS A C 1
ATOM 1962 O O . LYS A 1 256 ? -10.252 22.353 9.772 1.00 65.75 256 LYS A O 1
ATOM 1967 N N . HIS A 1 257 ? -11.452 20.462 9.854 1.00 55.34 257 HIS A N 1
ATOM 1968 C CA . HIS A 1 257 ? -12.633 21.100 10.424 1.00 55.34 257 HIS A CA 1
ATOM 1969 C C . HIS A 1 257 ? -12.340 21.629 11.835 1.00 55.34 257 HIS A C 1
ATOM 1971 O O . HIS A 1 257 ? -12.623 22.789 12.116 1.00 55.34 257 HIS A O 1
ATOM 1977 N N . VAL A 1 258 ? -11.664 20.839 12.674 1.00 54.28 258 VAL A N 1
ATOM 1978 C CA . VAL A 1 258 ? -11.219 21.272 14.011 1.00 54.28 258 VAL A CA 1
ATOM 1979 C C . VAL A 1 258 ? -10.254 22.451 13.937 1.00 54.28 258 VAL A C 1
ATOM 1981 O O . VAL A 1 258 ? -10.472 23.452 14.612 1.00 54.28 258 VAL A O 1
ATOM 1984 N N . GLN A 1 259 ? -9.219 22.368 13.098 1.00 66.81 259 GLN A N 1
ATOM 1985 C CA . GLN A 1 259 ? -8.233 23.440 12.928 1.00 66.81 259 GLN A CA 1
ATOM 1986 C C . GLN A 1 259 ? -8.909 24.776 12.569 1.00 66.81 259 GLN A C 1
ATOM 1988 O O . GLN A 1 259 ? -8.615 25.799 13.185 1.00 66.81 259 GLN A O 1
ATOM 1993 N N . ARG A 1 260 ? -9.875 24.768 11.639 1.00 70.62 260 ARG A N 1
ATOM 1994 C CA . ARG A 1 260 ? -10.646 25.973 11.273 1.00 70.62 260 ARG A CA 1
ATOM 1995 C C . ARG A 1 260 ? -11.480 26.509 12.435 1.00 70.62 260 ARG A C 1
ATOM 1997 O O . ARG A 1 260 ? -11.504 27.715 12.654 1.00 70.62 260 ARG A O 1
ATOM 2004 N N . THR A 1 261 ? -12.135 25.631 13.192 1.00 57.69 261 THR A N 1
ATOM 2005 C CA . THR A 1 261 ? -12.951 26.014 14.357 1.00 57.69 261 THR A CA 1
ATOM 2006 C C . THR A 1 261 ? -12.109 26.616 15.485 1.00 57.69 261 THR A C 1
ATOM 2008 O O . THR A 1 261 ? -12.580 27.490 16.206 1.00 57.69 261 THR A O 1
ATOM 2011 N N . LEU A 1 262 ? -10.839 26.219 15.594 1.00 61.28 262 LEU A N 1
ATOM 2012 C CA . LEU A 1 262 ? -9.855 26.818 16.502 1.00 61.28 262 LEU A CA 1
ATOM 2013 C C . LEU A 1 262 ? -9.254 28.136 15.977 1.00 61.28 262 LEU A C 1
ATOM 2015 O O . LEU A 1 262 ? -8.323 28.669 16.577 1.00 61.28 262 LEU A O 1
ATOM 2019 N N . GLY A 1 263 ? -9.752 28.660 14.854 1.00 67.31 263 GLY A N 1
ATOM 2020 C CA . GLY A 1 263 ? -9.285 29.910 14.251 1.00 67.31 263 GLY A CA 1
ATOM 2021 C C . GLY A 1 263 ? -7.998 29.781 13.430 1.00 67.31 263 GLY A C 1
ATOM 2022 O O . GLY A 1 263 ? -7.439 30.797 13.018 1.00 67.31 263 GLY A O 1
ATOM 2023 N N . MET A 1 264 ? -7.518 28.562 13.166 1.00 75.94 264 MET A N 1
ATOM 2024 C CA . MET A 1 264 ? -6.366 28.340 12.287 1.00 75.94 264 MET A CA 1
ATOM 2025 C C . MET A 1 264 ? -6.772 28.571 10.824 1.00 75.94 264 MET A C 1
ATOM 2027 O O . MET A 1 264 ? -7.907 28.300 10.423 1.00 75.94 264 MET A O 1
ATOM 2031 N N . SER A 1 265 ? -5.847 29.065 10.000 1.00 80.75 265 SER A N 1
ATOM 2032 C CA . SER A 1 265 ? -6.119 29.387 8.594 1.00 80.75 265 SER A CA 1
ATOM 2033 C C . SER A 1 265 ? -4.907 29.140 7.690 1.00 80.75 265 SER A C 1
ATOM 2035 O O . SER A 1 265 ? -3.799 28.873 8.156 1.00 80.75 265 SER A O 1
ATOM 2037 N N . GLY A 1 266 ? -5.124 29.195 6.373 1.00 81.06 266 GLY A N 1
ATOM 2038 C CA . GLY A 1 266 ? -4.059 29.035 5.384 1.00 81.06 266 GLY A CA 1
ATOM 2039 C C . GLY A 1 266 ? -3.349 27.682 5.485 1.00 81.06 266 GLY A C 1
ATOM 2040 O O . GLY A 1 266 ? -3.994 26.636 5.561 1.00 81.06 266 GLY A O 1
ATOM 2041 N N . ALA A 1 267 ? -2.016 27.708 5.474 1.00 75.31 267 ALA A N 1
ATOM 2042 C CA . ALA A 1 267 ? -1.180 26.507 5.511 1.00 75.31 267 ALA A CA 1
ATOM 2043 C C . ALA A 1 267 ? -1.259 25.731 6.839 1.00 75.31 267 ALA A C 1
ATOM 2045 O O . ALA A 1 267 ? -0.859 24.572 6.875 1.00 75.31 267 ALA A O 1
ATOM 2046 N N . ASP A 1 268 ? -1.793 26.338 7.903 1.00 68.75 268 ASP A N 1
ATOM 2047 C CA . ASP A 1 268 ? -1.933 25.694 9.212 1.00 68.75 268 ASP A CA 1
ATOM 2048 C C . ASP A 1 268 ? -3.200 24.803 9.308 1.00 68.75 268 ASP A C 1
ATOM 2050 O O . ASP A 1 268 ? -3.385 24.099 10.297 1.00 68.75 268 ASP A O 1
ATOM 2054 N N . VAL A 1 269 ? -4.063 24.782 8.276 1.00 70.00 269 VAL A N 1
ATOM 2055 C CA . VAL A 1 269 ? -5.220 23.865 8.147 1.00 70.00 269 VAL A CA 1
ATOM 2056 C C . VAL A 1 269 ? -4.858 22.694 7.227 1.00 70.00 269 VAL A C 1
ATOM 2058 O O . VAL A 1 269 ? -5.369 22.526 6.114 1.00 70.00 269 VAL A O 1
ATOM 2061 N N . ASP A 1 270 ? -3.905 21.890 7.673 1.00 69.06 270 ASP A N 1
ATOM 2062 C CA . ASP A 1 270 ? -3.277 20.828 6.886 1.00 69.06 270 ASP A CA 1
ATOM 2063 C C . ASP A 1 270 ? -3.940 19.444 7.060 1.00 69.06 270 ASP A C 1
ATOM 2065 O O . ASP A 1 270 ? -3.662 18.511 6.296 1.00 69.06 270 ASP A O 1
ATOM 2069 N N . GLY A 1 271 ? -4.866 19.304 8.014 1.00 60.12 271 GLY A N 1
ATOM 2070 C CA . GLY A 1 271 ? -5.496 18.029 8.366 1.00 60.12 271 GLY A CA 1
ATOM 2071 C C . GLY A 1 271 ? -4.577 17.081 9.126 1.00 60.12 271 GLY A C 1
ATOM 2072 O O . GLY A 1 271 ? -4.858 15.885 9.201 1.00 60.12 271 GLY A O 1
ATOM 2073 N N . LEU A 1 272 ? -3.470 17.594 9.657 1.00 55.66 272 LEU A N 1
ATOM 2074 C CA . LEU A 1 272 ? -2.535 16.879 10.506 1.00 55.66 272 LEU A CA 1
ATOM 2075 C C . LEU A 1 272 ? -2.666 17.430 11.927 1.00 55.66 272 LEU A C 1
ATOM 2077 O O . LEU A 1 272 ? -2.567 18.629 12.156 1.00 55.66 272 LEU A O 1
ATOM 2081 N N . ALA A 1 273 ? -2.852 16.558 12.916 1.00 53.94 273 ALA A N 1
ATOM 2082 C CA . ALA A 1 273 ? -2.883 16.955 14.326 1.00 53.94 273 ALA A CA 1
ATOM 2083 C C . ALA A 1 273 ? -1.454 17.199 14.858 1.00 53.94 273 ALA A C 1
ATOM 2085 O O . ALA A 1 273 ? -1.006 16.564 15.809 1.00 53.94 273 ALA A O 1
ATOM 2086 N N . GLY A 1 274 ? -0.699 18.055 14.167 1.00 49.88 274 GLY A N 1
ATOM 2087 C CA . GLY A 1 274 ? 0.689 18.368 14.481 1.00 49.88 274 GLY A CA 1
ATOM 2088 C C . GLY A 1 274 ? 0.832 19.300 15.691 1.00 49.88 274 GLY A C 1
ATOM 2089 O O . GLY A 1 274 ? -0.164 19.803 16.214 1.00 49.88 274 GLY A O 1
ATOM 2090 N N . PRO A 1 275 ? 2.074 19.595 16.116 1.00 53.44 275 PRO A N 1
ATOM 2091 C CA . PRO A 1 275 ? 2.354 20.343 17.346 1.00 53.44 275 PRO A CA 1
ATOM 2092 C C . PRO A 1 275 ? 1.634 21.693 17.445 1.00 53.44 275 PRO A C 1
ATOM 2094 O O . PRO A 1 275 ? 1.206 22.082 18.526 1.00 53.44 275 PRO A O 1
ATOM 2097 N N . LYS A 1 276 ? 1.443 22.384 16.313 1.00 64.12 276 LYS A N 1
ATOM 2098 C CA . LYS A 1 276 ? 0.680 23.636 16.257 1.00 64.12 276 LYS A CA 1
ATOM 2099 C C . LYS A 1 276 ? -0.804 23.432 16.560 1.00 64.12 276 LYS A C 1
ATOM 2101 O O . LYS A 1 276 ? -1.349 24.161 17.370 1.00 64.12 276 LYS A O 1
ATOM 2106 N N . THR A 1 277 ? -1.449 22.438 15.949 1.00 59.56 277 THR A N 1
ATOM 2107 C CA . THR A 1 277 ? -2.870 22.133 16.188 1.00 59.56 277 THR A CA 1
ATOM 2108 C C . THR A 1 277 ? -3.123 21.739 17.634 1.00 59.56 277 THR A C 1
ATOM 2110 O O . THR A 1 277 ? -4.106 22.184 18.215 1.00 59.56 277 THR A O 1
ATOM 2113 N N . VAL A 1 278 ? -2.210 20.966 18.226 1.00 58.38 278 VAL A N 1
ATOM 2114 C CA . VAL A 1 278 ? -2.273 20.589 19.644 1.00 58.38 278 VAL A CA 1
ATOM 2115 C C . VAL A 1 278 ? -2.118 21.822 20.536 1.00 58.38 278 VAL A C 1
ATOM 2117 O O . VAL A 1 278 ? -2.987 22.084 21.358 1.00 58.38 278 VAL A O 1
ATOM 2120 N N . ALA A 1 279 ? -1.097 22.652 20.308 1.00 67.50 279 ALA A N 1
ATOM 2121 C CA . ALA A 1 279 ? -0.880 23.861 21.103 1.00 67.50 279 ALA A CA 1
ATOM 2122 C C . ALA A 1 279 ? -2.030 24.880 20.983 1.00 67.50 279 ALA A C 1
ATOM 2124 O O . ALA A 1 279 ? -2.427 25.493 21.972 1.00 67.50 279 ALA A O 1
ATOM 2125 N N . THR A 1 280 ? -2.596 25.065 19.786 1.00 65.81 280 THR A N 1
ATOM 2126 C CA . THR A 1 280 ? -3.754 25.949 19.580 1.00 65.81 280 THR A CA 1
ATOM 2127 C C . THR A 1 280 ? -5.000 25.405 20.274 1.00 65.81 280 THR A C 1
ATOM 2129 O O . THR A 1 280 ? -5.751 26.180 20.865 1.00 65.81 280 THR A O 1
ATOM 2132 N N . PHE A 1 281 ? -5.205 24.087 20.252 1.00 61.88 281 PHE A N 1
ATOM 2133 C CA . PHE A 1 281 ? -6.293 23.442 20.980 1.00 61.88 281 PHE A CA 1
ATOM 2134 C C . PHE A 1 281 ? -6.130 23.600 22.500 1.00 61.88 281 PHE A C 1
ATOM 2136 O O . PHE A 1 281 ? -7.073 24.002 23.177 1.00 61.88 281 PHE A O 1
ATOM 2143 N N . ASP A 1 282 ? -4.926 23.383 23.028 1.00 59.34 282 ASP A N 1
ATOM 2144 C CA . ASP A 1 282 ? -4.634 23.514 24.458 1.00 59.34 282 ASP A CA 1
ATOM 2145 C C . ASP A 1 282 ? -4.823 24.957 24.953 1.00 59.34 282 ASP A C 1
ATOM 2147 O O . ASP A 1 282 ? -5.461 25.188 25.984 1.00 59.3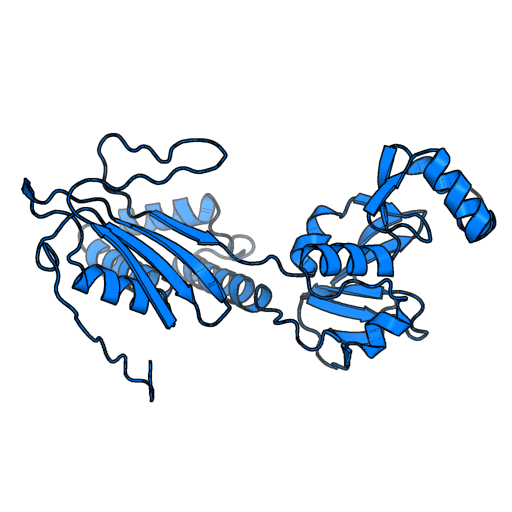4 282 ASP A O 1
ATOM 2151 N N . ASN A 1 283 ? -4.364 25.944 24.177 1.00 66.81 283 ASN A N 1
ATOM 2152 C CA . ASN A 1 283 ? -4.580 27.364 24.468 1.00 66.81 283 ASN A CA 1
ATOM 2153 C C . ASN A 1 283 ? -6.065 27.746 24.409 1.00 66.81 283 ASN A C 1
ATOM 2155 O O . ASN A 1 283 ? -6.549 28.500 25.254 1.00 66.81 283 ASN A O 1
ATOM 2159 N N . PHE A 1 284 ? -6.812 27.214 23.437 1.00 62.72 284 PHE A N 1
ATOM 2160 C CA . PHE A 1 284 ? -8.254 27.425 23.336 1.00 62.72 284 PHE A CA 1
ATOM 2161 C C . PHE A 1 284 ? -8.990 26.880 24.566 1.00 62.72 284 PHE A C 1
ATOM 2163 O O . PHE A 1 284 ? -9.820 27.586 25.141 1.00 62.72 284 PHE A O 1
ATOM 2170 N N . VAL A 1 285 ? -8.638 25.677 25.026 1.00 57.44 285 VAL A N 1
ATOM 2171 C CA . VAL A 1 285 ? -9.218 25.063 26.230 1.00 57.44 285 VAL A CA 1
ATOM 2172 C C . VAL A 1 285 ? -8.869 25.862 27.490 1.00 57.44 285 VAL A C 1
ATOM 2174 O O . VAL A 1 285 ? -9.747 26.102 28.315 1.00 57.44 285 VAL A O 1
ATOM 2177 N N . GLN A 1 286 ? -7.627 26.336 27.625 1.00 59.81 286 GLN A N 1
ATOM 2178 C CA . GLN A 1 286 ? -7.220 27.189 28.749 1.00 59.81 286 GLN A CA 1
ATOM 2179 C C . GLN A 1 286 ? -7.913 28.564 28.739 1.00 59.81 286 GLN A C 1
ATOM 2181 O O . GLN A 1 286 ? -8.245 29.088 29.799 1.00 59.81 286 GLN A O 1
ATOM 2186 N N . SER A 1 287 ? -8.193 29.133 27.560 1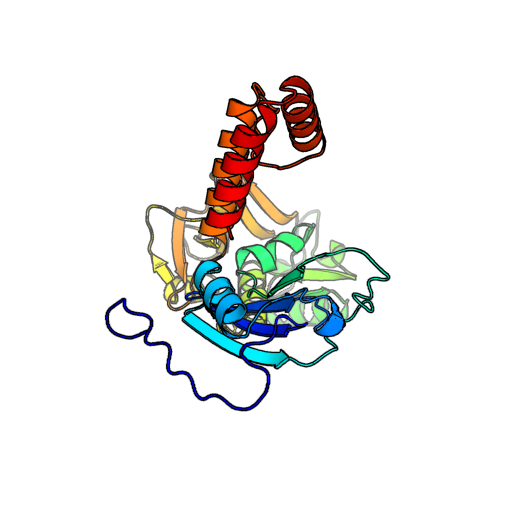.00 58.88 287 SER A N 1
ATOM 218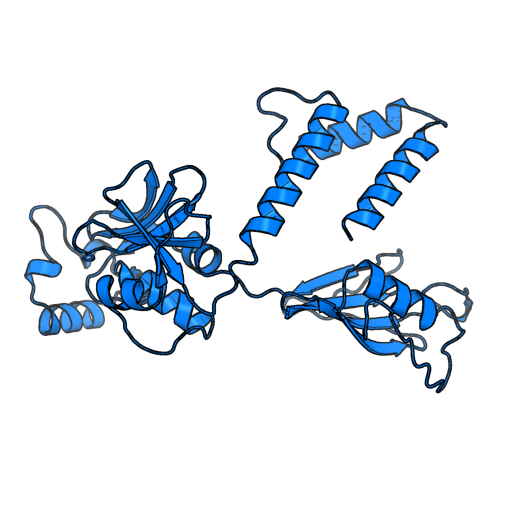7 C CA . SER A 1 287 ? -8.810 30.464 27.410 1.00 58.88 287 SER A CA 1
ATOM 2188 C C . SER A 1 287 ? -10.290 30.554 27.818 1.00 58.88 287 SER A C 1
ATOM 2190 O O . SER A 1 287 ? -10.858 31.646 27.817 1.00 58.88 287 SER A O 1
ATOM 2192 N N . LYS A 1 288 ? -10.938 29.427 28.143 1.00 53.88 288 LYS A N 1
ATOM 2193 C CA . LYS A 1 288 ? -12.391 29.350 28.384 1.00 53.88 288 LYS A CA 1
ATOM 2194 C C . LYS A 1 288 ? -12.805 29.188 29.852 1.00 53.88 288 LYS A C 1
ATOM 2196 O O . LYS A 1 288 ? -14.003 29.176 30.120 1.00 53.88 288 LYS A O 1
ATOM 2201 N N . GLY A 1 289 ? -11.866 29.123 30.801 1.00 62.44 289 GLY A N 1
ATOM 2202 C CA . GLY A 1 289 ? -12.190 29.006 32.234 1.00 62.44 289 GLY A CA 1
ATOM 2203 C C . GLY A 1 289 ? -13.213 27.891 32.530 1.00 62.44 289 GLY A C 1
ATOM 2204 O O . GLY A 1 289 ? -13.186 26.843 31.885 1.00 62.44 289 GLY A O 1
ATOM 2205 N N . ASP A 1 290 ? -14.160 28.133 33.443 1.00 53.81 290 ASP A N 1
ATOM 2206 C CA . ASP A 1 290 ? -15.165 27.145 33.893 1.00 53.81 290 ASP A CA 1
ATOM 2207 C C . ASP A 1 290 ? -16.233 26.766 32.836 1.00 53.81 290 ASP A C 1
ATOM 2209 O O . ASP A 1 290 ? -16.998 25.828 33.038 1.00 53.81 290 ASP A O 1
ATOM 2213 N N . THR A 1 291 ? -16.280 27.428 31.668 1.00 52.88 291 THR A N 1
ATOM 2214 C CA . THR A 1 291 ? -17.104 26.982 30.512 1.00 52.88 291 THR A CA 1
ATOM 2215 C C . THR A 1 291 ? -16.360 26.012 29.586 1.00 52.88 291 THR A C 1
ATOM 2217 O O . THR A 1 291 ? -16.924 25.505 28.613 1.00 52.88 291 THR A O 1
ATOM 2220 N N . GLY A 1 292 ? -15.104 25.682 29.912 1.00 50.47 292 GLY A N 1
ATOM 2221 C CA . GLY A 1 292 ? -14.318 24.649 29.240 1.00 50.47 292 GLY A CA 1
ATOM 2222 C C . GLY A 1 292 ? -14.946 23.254 29.306 1.00 50.47 292 GLY A C 1
ATOM 2223 O O . GLY A 1 292 ? -14.617 22.411 28.474 1.00 50.47 292 GLY A O 1
ATOM 2224 N N . ASP A 1 293 ? -15.887 23.022 30.221 1.00 50.06 293 ASP A N 1
ATOM 2225 C CA . ASP A 1 293 ? -16.551 21.732 30.401 1.00 50.06 293 ASP A CA 1
ATOM 2226 C C . ASP A 1 293 ? -17.514 21.375 29.265 1.00 50.06 293 ASP A C 1
ATOM 2228 O O . ASP A 1 293 ? -17.564 20.212 28.874 1.00 50.06 293 ASP A O 1
ATOM 2232 N N . GLU A 1 294 ? -18.211 22.333 28.644 1.00 47.69 294 GLU A N 1
ATOM 2233 C CA . GLU A 1 294 ? -19.067 22.042 27.480 1.00 47.69 294 GLU A CA 1
ATOM 2234 C C . GLU A 1 294 ? -18.249 21.780 26.211 1.00 47.69 294 GLU A C 1
ATOM 2236 O O . GLU A 1 294 ? -18.592 20.900 25.421 1.00 47.69 294 GLU A O 1
ATOM 2241 N N . ILE A 1 295 ? -17.115 22.466 26.052 1.00 50.16 295 ILE A N 1
ATOM 2242 C CA . ILE A 1 295 ? -16.163 22.245 24.954 1.00 50.16 295 ILE A CA 1
ATOM 2243 C C . ILE A 1 295 ? -15.420 20.918 25.146 1.00 50.16 295 ILE A C 1
ATOM 2245 O O . ILE A 1 295 ? -15.303 20.148 24.195 1.00 50.16 295 ILE A O 1
ATOM 2249 N N . LYS A 1 296 ? -14.990 20.589 26.373 1.00 49.56 296 LYS A N 1
ATOM 2250 C CA . LYS A 1 296 ? -14.476 19.256 26.731 1.00 49.56 296 LYS A CA 1
ATOM 2251 C C . LYS A 1 296 ? -15.527 18.183 26.512 1.00 49.56 296 LYS A C 1
ATOM 2253 O O . LYS A 1 296 ? -15.185 17.112 26.037 1.00 49.56 296 LYS A O 1
ATOM 2258 N N . LYS A 1 297 ? -16.795 18.440 26.828 1.00 48.75 297 LYS A N 1
ATOM 2259 C CA . LYS A 1 297 ? -17.895 17.492 26.619 1.00 48.75 297 LYS A CA 1
ATOM 2260 C C . LYS A 1 297 ? -18.188 17.298 25.134 1.00 48.75 297 LYS A C 1
ATOM 2262 O O . LYS A 1 297 ? -18.357 16.162 24.721 1.00 48.75 297 LYS A O 1
ATOM 2267 N N . ALA A 1 298 ? -18.157 18.350 24.316 1.00 44.69 298 ALA A N 1
ATOM 2268 C CA . ALA A 1 298 ? -18.276 18.250 22.862 1.00 44.69 298 ALA A CA 1
ATOM 2269 C C . ALA A 1 298 ? -17.062 17.551 22.226 1.00 44.69 298 ALA A C 1
ATOM 2271 O O . ALA A 1 298 ? -17.243 16.696 21.366 1.00 44.69 298 ALA A O 1
ATOM 2272 N N . TRP A 1 299 ? -15.842 17.838 22.692 1.00 46.25 299 TRP A N 1
ATOM 2273 C CA . TRP A 1 299 ? -14.609 17.156 22.284 1.00 46.25 299 TRP A CA 1
ATOM 2274 C C . TRP A 1 299 ? -14.590 15.689 22.713 1.00 46.25 299 TRP A C 1
ATOM 2276 O O . TRP A 1 299 ? -14.209 14.833 21.930 1.00 46.25 299 TRP A O 1
ATOM 2286 N N . ASN A 1 300 ? -15.067 15.372 23.916 1.00 48.66 300 ASN A N 1
ATOM 2287 C CA . ASN A 1 300 ? -15.209 14.003 24.403 1.00 48.66 300 ASN A CA 1
ATOM 2288 C C . ASN A 1 300 ? -16.335 13.262 23.679 1.00 48.66 300 ASN A C 1
ATOM 2290 O O . ASN A 1 300 ? -16.161 12.098 23.351 1.00 48.66 300 ASN A O 1
ATOM 2294 N N . ASN A 1 301 ? -17.458 13.918 23.373 1.00 43.28 301 ASN A N 1
ATOM 2295 C CA . ASN A 1 301 ? -18.524 13.360 22.536 1.00 43.28 301 ASN A CA 1
ATOM 2296 C C . ASN A 1 301 ? -18.023 13.100 21.115 1.00 43.28 301 ASN A C 1
ATOM 2298 O O . ASN A 1 301 ? -18.361 12.085 20.521 1.00 43.28 301 ASN A O 1
ATOM 2302 N N . PHE A 1 302 ? -17.181 13.992 20.599 1.00 39.41 302 PHE A N 1
ATOM 2303 C CA . PHE A 1 302 ? -16.541 13.850 19.307 1.00 39.41 302 PHE A CA 1
ATOM 2304 C C . PHE A 1 302 ? -15.501 12.712 19.307 1.00 39.41 302 PHE A C 1
ATOM 2306 O O . PHE A 1 302 ? -15.611 11.804 18.493 1.00 39.41 302 PHE A O 1
ATOM 2313 N N . LEU A 1 303 ? -14.566 12.676 20.266 1.00 40.75 303 LEU A N 1
ATOM 2314 C CA . LEU A 1 303 ? -13.644 11.554 20.492 1.00 40.75 303 LEU A CA 1
ATOM 2315 C C . LEU A 1 303 ? -14.395 10.234 20.720 1.00 40.75 303 LEU A C 1
ATOM 2317 O O . LEU A 1 303 ? -13.888 9.180 20.356 1.00 40.75 303 LEU A O 1
ATOM 2321 N N . ASN A 1 304 ? -15.597 10.280 21.298 1.00 39.94 304 ASN A N 1
ATOM 2322 C CA . ASN A 1 304 ? -16.480 9.124 21.453 1.00 39.94 304 ASN A CA 1
ATOM 2323 C C . ASN A 1 304 ? -17.238 8.744 20.172 1.00 39.94 304 ASN A C 1
ATOM 2325 O O . ASN A 1 304 ? -17.736 7.630 20.109 1.00 39.94 304 ASN A O 1
ATOM 2329 N N . ALA A 1 305 ? -17.328 9.629 19.178 1.00 32.50 305 ALA A N 1
ATOM 2330 C CA . ALA A 1 305 ? -17.978 9.378 17.890 1.00 32.50 305 ALA A CA 1
ATOM 2331 C C . ALA A 1 305 ? -16.996 8.975 16.771 1.00 32.50 305 ALA A C 1
ATOM 2333 O O . ALA A 1 305 ? -17.437 8.539 15.710 1.00 32.50 305 ALA A O 1
ATOM 2334 N N . ILE A 1 306 ? -15.689 9.176 16.983 1.00 31.88 306 ILE A N 1
ATOM 2335 C CA . ILE A 1 306 ? -14.601 8.690 16.107 1.00 31.88 306 ILE A CA 1
ATOM 2336 C C . ILE A 1 306 ? -13.713 7.614 16.745 1.00 31.88 306 ILE A C 1
ATOM 2338 O O . ILE A 1 306 ? -12.757 7.146 16.121 1.00 31.88 306 ILE A O 1
ATOM 2342 N N . LYS A 1 307 ? -14.023 7.236 17.985 1.00 33.47 307 LYS A N 1
ATOM 2343 C CA . LYS A 1 307 ? -13.961 5.822 18.352 1.00 33.47 307 LYS A CA 1
ATOM 2344 C C . LYS A 1 307 ? -14.864 5.041 17.403 1.00 33.47 307 LYS A C 1
ATOM 2346 O O . LYS A 1 307 ? -14.421 3.947 16.999 1.00 33.47 307 LYS A O 1
#

Secondary structure (DSSP, 8-state):
-BTTB--------SSTTS-B-EEEEEEETTS-EEEEEE--BGGGTBSB-HHHHHHHHHHTTEEEEEEEEESS---EEETTEEE--SSS---EEEEE-PPPHHHHHGGGTT-EE-TT-EEEE--HHHHHHHHHHH-GGGTEETTEEGGGGTTSEEE-HHHHHHHHHHHTTS--S---HHHHHHTEEE-SS--TT-EEEETTS--EEEEEETTEEEEEEETTTEEEEEES-SEEEEEEETT---HHHHHHHHHHHHHHHHHHHTT--GGG-SS---HHHHHHHHHHHHTTGGGHHHHHHHHHHHHHH--

Sequence (307 aa):
MQNGKVDLYYVFFGNGGVKDARSALGQLKNGNIVFITVEGDDTKKQGMTSKELAEFCVSLGCEFACDCDGGGSTACRSKDGYIYNQGRAIASAMVVRKKTLLEMCLPKVGCGYVWGAQGEILTRDVLNRLIQLHGRQKYYFSGYSAEKWLGKQVFDCSGLIVWAANKLGIFQADYTAAGLYNLCQPVQSPEAGDLCFNADLTHVGIYAGNGRYLHAKGTKDGVVITDKYTFVKFGRLKGVSNVATDWNAKNKEFVKHVQRTLGMSGADVDGLAGPKTVATFDNFVQSKGDTGDEIKKAWNNFLNAIK

pLDDT: mean 74.62, std 20.06, range [28.5, 98.44]

Radius of gyration: 25.21 Å; chains: 1; bounding box: 57×48×70 Å